Protein AF-A0A955K5Z7-F1 (afdb_monomer_lite)

Structure (mmCIF, N/CA/C/O backbone):
data_AF-A0A955K5Z7-F1
#
_entry.id   AF-A0A955K5Z7-F1
#
loop_
_atom_site.group_PDB
_atom_site.id
_atom_site.type_symbol
_atom_site.label_atom_id
_atom_site.label_alt_id
_atom_site.label_comp_id
_atom_site.label_asym_id
_atom_site.label_entity_id
_atom_site.label_seq_id
_atom_site.pdbx_PDB_ins_code
_atom_site.Cartn_x
_atom_site.Cartn_y
_atom_site.Cartn_z
_atom_site.occupancy
_atom_site.B_iso_or_equiv
_atom_site.auth_seq_id
_atom_site.auth_comp_id
_atom_site.auth_asym_id
_atom_site.auth_atom_id
_atom_site.pdbx_PDB_model_num
ATOM 1 N N . MET A 1 1 ? -12.038 36.615 -22.214 1.00 40.53 1 MET A N 1
ATOM 2 C CA . MET A 1 1 ? -11.874 35.149 -22.241 1.00 40.53 1 MET A CA 1
ATOM 3 C C . MET A 1 1 ? -12.112 34.675 -20.826 1.00 40.53 1 MET A C 1
ATOM 5 O O . MET A 1 1 ? -11.439 35.153 -19.929 1.00 40.53 1 MET A O 1
ATOM 9 N N . THR A 1 2 ? -13.172 33.904 -20.624 1.00 39.72 2 THR A N 1
ATOM 10 C CA . THR A 1 2 ? -13.676 33.518 -19.305 1.00 39.72 2 THR A CA 1
ATOM 11 C C . THR A 1 2 ? -12.870 32.323 -18.812 1.00 39.72 2 THR A C 1
ATOM 13 O O . THR A 1 2 ? -12.894 31.278 -19.457 1.00 39.72 2 THR A O 1
ATOM 16 N N . GLU A 1 3 ? -12.143 32.484 -17.707 1.00 44.56 3 GLU A N 1
ATOM 17 C CA . GLU A 1 3 ? -11.530 31.378 -16.971 1.00 44.56 3 GLU A CA 1
ATOM 18 C C . GLU A 1 3 ? -12.646 30.441 -16.497 1.00 44.56 3 GLU A C 1
ATOM 20 O O . GLU A 1 3 ? -13.414 30.755 -15.585 1.00 44.56 3 GLU A O 1
ATOM 25 N N . GLN A 1 4 ? -12.782 29.292 -17.156 1.00 41.47 4 GLN A N 1
ATOM 26 C CA . GLN A 1 4 ? -13.528 28.177 -16.597 1.00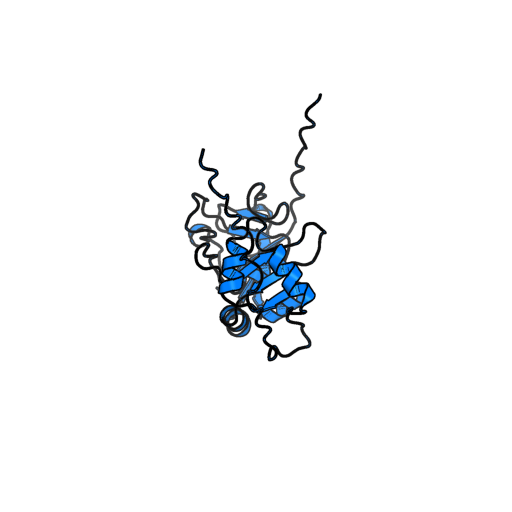 41.47 4 GLN A CA 1
ATOM 27 C C . GLN A 1 4 ? -12.695 27.620 -15.446 1.00 41.47 4 GLN A C 1
ATOM 29 O O . GLN A 1 4 ? -11.803 26.802 -15.646 1.00 41.47 4 GLN A O 1
ATOM 34 N N . SER A 1 5 ? -12.993 28.105 -14.239 1.00 43.75 5 SER A N 1
ATOM 35 C CA . SER A 1 5 ? -12.666 27.421 -12.994 1.00 43.75 5 SER A CA 1
ATOM 36 C C . SER A 1 5 ? -13.206 25.998 -13.111 1.00 43.75 5 SER A C 1
ATOM 38 O O . SER A 1 5 ? -14.422 25.778 -13.102 1.00 43.75 5 SER A O 1
ATOM 40 N N . ALA A 1 6 ? -12.308 25.040 -13.343 1.00 49.69 6 ALA A N 1
ATOM 41 C CA . ALA A 1 6 ? -12.631 23.632 -13.253 1.00 49.69 6 ALA A CA 1
ATOM 42 C C . ALA A 1 6 ? -13.044 23.389 -11.801 1.00 49.69 6 ALA A C 1
ATOM 44 O O . ALA A 1 6 ? -12.200 23.298 -10.917 1.00 49.69 6 ALA A O 1
ATOM 45 N N . LEU A 1 7 ? -14.355 23.361 -11.555 1.00 45.34 7 LEU A N 1
ATOM 46 C CA . LEU A 1 7 ? -14.942 22.842 -10.327 1.00 45.34 7 LEU A CA 1
ATOM 47 C C . LEU A 1 7 ? -14.415 21.415 -10.156 1.00 45.34 7 LEU A C 1
ATOM 49 O O . LEU A 1 7 ? -14.957 20.477 -10.745 1.00 45.34 7 LEU A O 1
ATOM 53 N N . THR A 1 8 ? -13.333 21.258 -9.396 1.00 56.91 8 THR A N 1
ATOM 54 C CA . THR A 1 8 ? -12.855 19.977 -8.890 1.00 56.91 8 THR A CA 1
ATOM 55 C C . THR A 1 8 ? -13.983 19.432 -8.031 1.00 56.91 8 THR A C 1
ATOM 57 O O . THR A 1 8 ? -14.177 19.847 -6.892 1.00 56.91 8 THR A O 1
ATOM 60 N N . ARG A 1 9 ? -14.820 18.577 -8.623 1.00 62.12 9 ARG A N 1
ATOM 61 C CA . ARG A 1 9 ? -15.840 17.853 -7.872 1.00 62.12 9 ARG A CA 1
ATOM 62 C C . ARG A 1 9 ? -15.104 17.011 -6.844 1.00 62.12 9 ARG A C 1
ATOM 64 O O . ARG A 1 9 ? -14.263 16.201 -7.227 1.00 62.12 9 ARG A O 1
ATOM 71 N N . GLU A 1 10 ? -15.408 17.228 -5.570 1.00 67.50 10 GLU A N 1
ATOM 72 C CA . GLU A 1 10 ? -14.937 16.333 -4.523 1.00 67.50 10 GLU A CA 1
ATOM 73 C C . GLU A 1 10 ? -15.390 14.905 -4.862 1.00 67.50 10 GLU A C 1
ATOM 75 O O . GLU A 1 10 ? -16.539 14.715 -5.286 1.00 67.50 10 GLU A O 1
ATOM 80 N N . PRO A 1 11 ? -14.497 13.910 -4.744 1.00 75.00 11 PRO A N 1
ATOM 81 C CA . PRO A 1 11 ? -14.857 12.525 -4.992 1.00 75.00 11 PRO A CA 1
ATOM 82 C C . PRO A 1 11 ? -15.964 12.085 -4.036 1.00 75.00 11 PRO A C 1
ATOM 84 O O . PRO A 1 11 ? -15.992 12.474 -2.866 1.00 75.00 11 PRO A O 1
ATOM 87 N N . GLU A 1 12 ? -16.867 11.238 -4.529 1.00 86.06 12 GLU A N 1
ATOM 88 C CA . GLU A 1 12 ? -17.864 10.604 -3.675 1.00 86.06 12 GLU A CA 1
ATOM 89 C C . GLU A 1 12 ? -17.157 9.7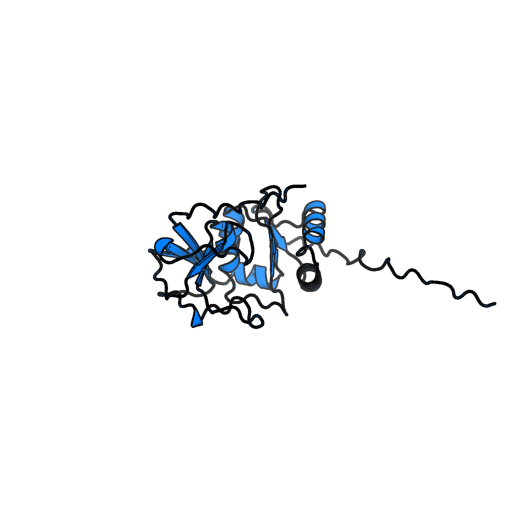62 -2.607 1.00 86.06 12 GLU A C 1
ATOM 91 O O . GLU A 1 12 ? -16.270 8.957 -2.904 1.00 86.06 12 GLU A O 1
ATOM 96 N N . LYS A 1 13 ? -17.528 9.984 -1.344 1.00 89.12 13 LYS A N 1
ATOM 97 C CA . LYS A 1 13 ? -16.904 9.307 -0.214 1.00 89.12 13 LYS A CA 1
ATOM 98 C C . LYS A 1 13 ? -17.332 7.837 -0.183 1.00 89.12 13 LYS A C 1
ATOM 100 O O . LYS A 1 13 ? -18.528 7.577 -0.056 1.00 89.12 13 LYS A O 1
ATOM 105 N N . PRO A 1 14 ? -16.393 6.879 -0.258 1.00 91.88 14 PRO A N 1
ATOM 106 C CA . PRO A 1 14 ? -16.724 5.460 -0.220 1.00 91.88 14 PRO A CA 1
ATOM 107 C C . PRO A 1 14 ? -17.244 5.077 1.167 1.00 91.88 14 PRO A C 1
ATOM 109 O O . PRO A 1 14 ? -16.908 5.717 2.161 1.00 91.88 14 PRO A O 1
ATOM 112 N N . GLU A 1 15 ? -18.025 4.005 1.275 1.00 93.81 15 GLU A N 1
ATOM 113 C CA . GLU A 1 15 ? -18.475 3.497 2.582 1.00 93.81 15 GLU A CA 1
ATOM 114 C C . GLU A 1 15 ? -17.336 2.861 3.393 1.00 93.81 15 GLU A C 1
ATOM 116 O O . GLU A 1 15 ? -17.332 2.906 4.626 1.00 93.81 15 GLU A O 1
ATOM 121 N N . ARG A 1 16 ? -16.367 2.267 2.690 1.00 95.69 16 ARG A N 1
ATOM 122 C CA . ARG A 1 16 ? -15.235 1.533 3.257 1.00 95.69 16 ARG A CA 1
ATOM 123 C C . ARG A 1 16 ? -13.919 2.054 2.718 1.00 95.69 16 ARG A C 1
ATOM 125 O O . ARG A 1 16 ? -13.830 2.467 1.564 1.00 95.69 16 ARG A O 1
ATOM 132 N N . LEU A 1 17 ? -12.911 1.996 3.575 1.00 95.75 17 LEU A N 1
ATOM 133 C CA . LEU A 1 17 ? -11.530 2.302 3.239 1.00 95.75 17 LEU A CA 1
ATOM 134 C C . LEU A 1 17 ? -10.620 1.177 3.721 1.00 95.75 17 LEU A C 1
ATOM 136 O O . LEU A 1 17 ? -10.975 0.421 4.627 1.00 95.75 17 LEU A O 1
ATOM 140 N N . PHE A 1 18 ? -9.440 1.102 3.124 1.00 95.00 18 PHE A N 1
ATOM 141 C CA . PHE A 1 18 ? -8.458 0.061 3.359 1.00 95.00 18 PHE A CA 1
ATOM 142 C C . PHE A 1 18 ? -7.086 0.659 3.635 1.00 95.00 18 PHE A C 1
ATOM 144 O O . PHE A 1 18 ? -6.697 1.655 3.026 1.00 95.00 18 PHE A O 1
ATOM 151 N N . VAL A 1 19 ? -6.331 0.019 4.518 1.00 92.31 19 VAL A N 1
ATOM 152 C CA . VAL A 1 19 ? -4.912 0.318 4.726 1.00 92.31 19 VAL A CA 1
ATOM 153 C C . VAL A 1 19 ? -4.150 -0.982 4.937 1.00 92.31 19 VAL A C 1
ATOM 155 O O . VAL A 1 19 ? -4.650 -1.896 5.595 1.00 92.31 19 VAL A O 1
ATOM 158 N N . GLY A 1 20 ? -2.971 -1.084 4.332 1.00 91.12 20 GLY A N 1
ATOM 159 C CA . GLY A 1 20 ? -2.022 -2.165 4.570 1.00 91.12 20 GLY A CA 1
ATOM 160 C C . GLY A 1 20 ? -0.975 -1.751 5.599 1.00 91.12 20 GLY A C 1
ATOM 161 O O . GLY A 1 20 ? -0.612 -0.581 5.681 1.00 91.12 20 GLY A O 1
ATOM 162 N N . SER A 1 21 ? -0.497 -2.702 6.396 1.00 88.81 21 SER A N 1
ATOM 163 C CA . SER A 1 21 ? 0.684 -2.516 7.239 1.00 88.81 21 SER A CA 1
ATOM 164 C C . SER A 1 21 ? 1.397 -3.836 7.516 1.00 88.81 21 SER A C 1
ATOM 166 O O . SER A 1 21 ? 0.768 -4.888 7.596 1.00 88.81 21 SER A O 1
ATOM 168 N N . SER A 1 22 ? 2.711 -3.771 7.724 1.00 88.75 22 SER A N 1
ATOM 169 C CA . SER A 1 22 ? 3.539 -4.906 8.154 1.00 88.75 22 SER A CA 1
ATOM 170 C C . SER A 1 22 ? 3.364 -5.292 9.630 1.00 88.75 22 SER A C 1
ATOM 172 O O . SER A 1 22 ? 3.915 -6.292 10.089 1.00 88.75 22 SER A O 1
ATOM 174 N N . GLN A 1 23 ? 2.612 -4.511 10.405 1.00 88.12 23 GLN A N 1
ATOM 175 C CA . GLN A 1 23 ? 2.419 -4.714 11.837 1.00 88.12 23 GLN A CA 1
ATOM 176 C C . GLN A 1 23 ? 0.974 -5.064 12.148 1.00 88.12 23 GLN A C 1
ATOM 178 O O . GLN A 1 23 ? 0.051 -4.524 11.542 1.00 88.12 23 GLN A O 1
ATOM 183 N N . ARG A 1 24 ? 0.778 -5.916 13.159 1.00 91.38 24 ARG A N 1
ATOM 184 C CA . ARG A 1 24 ? -0.543 -6.211 13.715 1.00 91.38 24 ARG A CA 1
ATOM 185 C C . ARG A 1 24 ? -0.902 -5.185 14.779 1.00 91.38 24 ARG A C 1
ATOM 187 O O . ARG A 1 24 ? -0.365 -5.221 15.883 1.00 91.38 24 ARG A O 1
ATOM 194 N N . LEU A 1 25 ? -1.844 -4.313 14.463 1.00 88.88 25 LEU A N 1
ATOM 195 C CA . LEU A 1 25 ? -2.249 -3.200 15.304 1.00 88.88 25 LEU A CA 1
ATOM 196 C C . LEU A 1 25 ? -3.710 -3.351 15.711 1.00 88.88 25 LEU A C 1
ATOM 198 O O . LEU A 1 25 ? -4.561 -3.735 14.914 1.00 88.88 25 LEU A O 1
ATOM 202 N N . SER A 1 26 ? -4.011 -3.034 16.966 1.00 91.25 26 SER A N 1
ATOM 203 C CA . SER A 1 26 ? -5.395 -2.928 17.438 1.00 91.25 26 SER A CA 1
ATOM 204 C C . SER A 1 26 ? -6.003 -1.553 17.162 1.00 91.25 26 SER A C 1
ATOM 206 O O . SER A 1 26 ? -7.221 -1.420 17.137 1.00 91.25 26 SER A O 1
ATOM 208 N N . LEU A 1 27 ? -5.156 -0.535 16.994 1.00 92.50 27 LEU A N 1
ATOM 209 C CA . LEU A 1 27 ? -5.518 0.856 16.745 1.00 92.50 27 LEU A CA 1
ATOM 210 C C . LEU A 1 27 ? -4.534 1.443 15.735 1.00 92.50 27 LEU A C 1
ATOM 212 O O . LEU A 1 27 ? -3.338 1.157 15.802 1.00 92.50 27 LEU A O 1
ATOM 216 N N . LEU A 1 28 ? -5.037 2.274 14.831 1.00 90.06 28 LEU A N 1
ATOM 217 C CA . LEU A 1 28 ? -4.223 3.025 13.886 1.00 90.06 28 LEU A CA 1
ATOM 218 C C . LEU A 1 28 ? -4.102 4.447 14.412 1.00 90.06 28 LEU A C 1
ATOM 220 O O . LEU A 1 28 ? -5.077 5.195 14.407 1.00 90.06 28 LEU A O 1
ATOM 224 N N . ASP A 1 29 ? -2.926 4.790 14.918 1.00 88.38 29 ASP A N 1
ATOM 225 C CA . ASP A 1 29 ? -2.667 6.095 15.511 1.00 88.38 29 ASP A CA 1
ATOM 226 C C . ASP A 1 29 ? -1.799 6.933 14.552 1.00 88.38 29 ASP A C 1
ATOM 228 O O . ASP A 1 29 ? -0.717 6.477 14.152 1.00 88.38 29 ASP A O 1
ATOM 232 N N . PRO A 1 30 ? -2.260 8.143 14.170 1.00 84.44 30 PRO A N 1
ATOM 233 C CA . PRO A 1 30 ? -1.514 9.050 13.309 1.00 84.44 30 PRO A CA 1
ATOM 234 C C . PRO A 1 30 ? -0.058 9.254 13.741 1.00 84.44 30 PRO A C 1
ATOM 236 O O . PRO A 1 30 ? 0.816 9.357 12.885 1.00 84.44 30 PRO A O 1
ATOM 239 N N . ALA A 1 31 ? 0.235 9.263 15.047 1.00 75.25 31 ALA A N 1
ATOM 240 C CA . ALA A 1 31 ? 1.578 9.487 15.584 1.00 75.25 31 ALA A CA 1
ATOM 241 C C . ALA A 1 31 ? 2.612 8.446 15.123 1.00 75.25 31 ALA A C 1
ATOM 243 O O . ALA A 1 31 ? 3.812 8.732 15.103 1.00 75.25 31 ALA A O 1
ATOM 244 N N . TYR A 1 32 ? 2.161 7.249 14.741 1.00 68.56 32 TYR A N 1
ATOM 245 C CA . TYR A 1 32 ? 3.032 6.197 14.224 1.00 68.56 32 TYR A CA 1
ATOM 246 C C . TYR A 1 32 ? 3.149 6.226 12.700 1.00 68.56 32 TYR A C 1
ATOM 248 O O . TYR A 1 32 ? 4.075 5.625 12.156 1.00 68.56 32 TYR A O 1
ATOM 256 N N . ASN A 1 33 ? 2.258 6.935 12.007 1.00 62.62 33 ASN A N 1
ATOM 257 C CA . ASN A 1 33 ? 2.183 6.944 10.555 1.00 62.62 33 ASN A CA 1
ATOM 258 C C . ASN A 1 33 ? 3.043 8.079 9.975 1.00 62.62 33 ASN A C 1
ATOM 260 O O . ASN A 1 33 ? 2.552 9.120 9.537 1.00 62.62 33 ASN A O 1
ATOM 264 N N . ARG A 1 34 ? 4.367 7.891 9.997 1.00 52.44 34 ARG A N 1
ATOM 265 C CA . ARG A 1 34 ? 5.312 8.783 9.310 1.00 52.44 34 ARG A CA 1
ATOM 266 C C . ARG A 1 34 ? 5.271 8.500 7.811 1.00 52.44 34 ARG A C 1
ATOM 268 O O . ARG A 1 34 ? 6.169 7.858 7.281 1.00 52.44 34 ARG A O 1
ATOM 275 N N . ALA A 1 35 ? 4.230 8.977 7.134 1.00 45.78 35 ALA A N 1
ATOM 276 C CA . ALA A 1 35 ? 4.093 8.782 5.693 1.00 45.78 35 ALA A CA 1
ATOM 277 C C . ALA A 1 35 ? 5.241 9.433 4.899 1.00 45.78 35 ALA A C 1
ATOM 279 O O . ALA A 1 35 ? 5.581 8.935 3.833 1.00 45.78 35 ALA A O 1
ATOM 280 N N . LYS A 1 36 ? 5.878 10.497 5.418 1.00 46.25 36 LYS A N 1
ATOM 281 C CA . LYS A 1 36 ? 7.077 11.119 4.833 1.00 46.25 36 LYS A CA 1
ATOM 282 C C . LYS A 1 36 ? 7.887 11.857 5.912 1.00 46.25 36 LYS A C 1
ATOM 284 O O . LYS A 1 36 ? 7.397 12.849 6.440 1.00 46.25 36 LYS A O 1
ATOM 289 N N . PRO A 1 37 ? 9.116 11.433 6.252 1.00 39.72 37 PRO A N 1
ATOM 290 C CA . PRO A 1 37 ? 9.912 12.064 7.314 1.00 39.72 37 PRO A CA 1
ATOM 291 C C . PRO A 1 37 ? 10.332 13.525 7.060 1.00 39.72 37 PRO A C 1
ATOM 293 O O . PRO A 1 37 ? 10.765 14.180 8.004 1.00 39.72 37 PRO A O 1
ATOM 296 N N . ASN A 1 38 ? 10.219 14.020 5.820 1.00 45.16 38 ASN A N 1
ATOM 297 C CA . ASN A 1 38 ? 10.838 15.275 5.367 1.00 45.16 38 ASN A CA 1
ATOM 298 C C . ASN A 1 38 ? 9.849 16.327 4.826 1.00 45.16 38 ASN A C 1
ATOM 300 O O . ASN A 1 38 ? 10.285 17.338 4.282 1.00 45.16 38 ASN A O 1
ATOM 304 N N . GLU A 1 39 ? 8.538 16.128 4.961 1.00 49.56 39 GLU A N 1
ATOM 305 C CA . GLU A 1 39 ? 7.559 17.182 4.671 1.00 49.56 39 GLU A CA 1
ATOM 306 C C . GLU A 1 39 ? 6.917 17.621 5.999 1.00 49.56 39 GLU A C 1
ATOM 308 O O . GLU A 1 39 ? 6.687 16.778 6.866 1.00 49.56 39 GLU A O 1
ATOM 313 N N . ASP A 1 40 ? 6.597 18.912 6.164 1.00 52.88 40 ASP A N 1
ATOM 314 C CA . ASP A 1 40 ? 5.751 19.462 7.250 1.00 52.88 40 ASP A CA 1
ATOM 315 C C . ASP A 1 40 ? 4.295 18.939 7.156 1.00 52.88 40 ASP A C 1
ATOM 317 O O . ASP A 1 40 ? 3.314 19.665 7.329 1.00 52.88 40 ASP A O 1
ATOM 321 N N . VAL A 1 41 ? 4.130 17.670 6.795 1.00 54.06 41 VAL A N 1
ATOM 322 C CA . VAL A 1 41 ? 2.854 17.002 6.628 1.00 54.06 41 VAL A CA 1
ATOM 323 C C . VAL A 1 41 ? 2.419 16.533 8.009 1.00 54.06 41 VAL A C 1
ATOM 325 O O . VAL A 1 41 ? 3.168 15.819 8.681 1.00 54.06 41 VAL A O 1
ATOM 328 N N . PRO A 1 42 ? 1.222 16.933 8.462 1.00 60.19 42 PRO A N 1
ATOM 329 C CA . PRO A 1 42 ? 0.686 16.447 9.717 1.00 60.19 42 PRO A CA 1
ATOM 330 C C . PRO A 1 42 ? 0.663 14.916 9.747 1.00 60.19 42 PRO A C 1
ATOM 332 O O . PRO A 1 42 ? 0.497 14.241 8.731 1.00 60.19 42 PRO A O 1
ATOM 335 N N . ASN A 1 43 ? 0.817 14.362 10.941 1.00 75.38 43 ASN A N 1
ATOM 336 C CA . ASN A 1 43 ? 0.629 12.940 11.170 1.00 75.38 43 ASN A CA 1
ATOM 337 C C . ASN A 1 43 ? -0.839 12.581 10.881 1.00 75.38 43 ASN A C 1
ATOM 339 O O . ASN A 1 43 ? -1.735 13.124 11.528 1.00 75.38 43 ASN A O 1
ATOM 343 N N . PHE A 1 44 ? -1.085 11.664 9.942 1.00 83.19 44 PHE A N 1
ATOM 344 C CA . PHE A 1 44 ? -2.427 11.187 9.587 1.00 83.19 44 PHE A CA 1
ATOM 345 C C . PHE A 1 44 ? -2.456 9.665 9.480 1.00 83.19 44 PHE A C 1
ATOM 347 O O . PHE A 1 44 ? -1.489 9.058 9.029 1.00 83.19 44 PHE A O 1
ATOM 354 N N . VAL A 1 45 ? -3.595 9.035 9.767 1.00 86.94 45 VAL A N 1
ATOM 355 C CA . VAL A 1 45 ? -3.883 7.692 9.240 1.00 86.94 45 VAL A CA 1
ATOM 356 C C . VAL A 1 45 ? -4.283 7.840 7.777 1.00 86.94 45 VAL A C 1
ATOM 358 O O . VAL A 1 45 ? -5.277 8.499 7.484 1.00 86.94 45 VAL A O 1
ATOM 361 N N . TYR A 1 46 ? -3.522 7.225 6.875 1.00 87.19 46 TYR A N 1
ATOM 362 C CA . TYR A 1 46 ? -3.837 7.172 5.448 1.00 87.19 46 TYR A CA 1
ATOM 363 C C . TYR A 1 46 ? -4.639 5.912 5.144 1.00 87.19 46 TYR A C 1
ATOM 365 O O . TYR A 1 46 ? -4.354 4.843 5.683 1.00 87.19 46 TYR A O 1
ATOM 373 N N . ALA A 1 47 ? -5.631 6.035 4.272 1.00 90.25 47 ALA A N 1
ATOM 374 C CA . ALA A 1 47 ? -6.413 4.913 3.788 1.00 90.25 47 ALA A CA 1
ATOM 375 C C . ALA A 1 47 ? -6.864 5.144 2.343 1.00 90.25 47 ALA A C 1
ATOM 377 O O . ALA A 1 47 ? -6.897 6.276 1.854 1.00 90.25 47 ALA A O 1
ATOM 378 N N . SER A 1 48 ? -7.225 4.058 1.666 1.00 91.12 48 SER A N 1
ATOM 379 C CA . SER A 1 48 ? -7.631 4.070 0.267 1.00 91.12 48 SER A CA 1
ATOM 380 C C . SER A 1 48 ? -8.976 3.406 0.037 1.00 91.12 48 SER A C 1
ATOM 382 O O . SER A 1 48 ? -9.328 2.446 0.716 1.00 91.12 48 SER A O 1
ATOM 384 N N . SER A 1 49 ? -9.725 3.892 -0.948 1.00 91.94 49 SER A N 1
ATOM 385 C CA . SER A 1 49 ? -10.901 3.184 -1.469 1.00 91.94 49 SER A CA 1
ATOM 386 C C . SER A 1 49 ? -10.529 1.940 -2.287 1.00 91.94 49 SER A C 1
ATOM 388 O O . SER A 1 49 ? -11.361 1.056 -2.483 1.00 91.94 49 SER A O 1
ATOM 390 N N . ASP A 1 50 ? -9.283 1.865 -2.754 1.00 91.19 50 ASP A N 1
ATOM 391 C CA . ASP A 1 50 ? -8.745 0.785 -3.571 1.00 91.19 50 ASP A CA 1
ATOM 392 C C . ASP A 1 50 ? -7.929 -0.184 -2.704 1.00 91.19 50 ASP A C 1
ATOM 394 O O . ASP A 1 50 ? -6.878 0.166 -2.157 1.00 91.19 50 ASP A O 1
ATOM 398 N N . MET A 1 51 ? -8.423 -1.418 -2.582 1.00 92.94 51 MET A N 1
ATOM 399 C CA . MET A 1 51 ? -7.781 -2.465 -1.789 1.00 92.94 51 MET A CA 1
ATOM 400 C C . MET A 1 51 ? -6.424 -2.890 -2.364 1.00 92.94 51 MET A C 1
ATOM 402 O O . MET A 1 51 ? -5.520 -3.187 -1.588 1.00 92.94 51 MET A O 1
ATOM 406 N N . GLY A 1 52 ? -6.255 -2.904 -3.691 1.00 91.38 52 GLY A N 1
ATOM 407 C CA . GLY A 1 52 ? -4.982 -3.266 -4.318 1.00 91.38 52 GLY A CA 1
ATOM 408 C C . GLY A 1 52 ? -3.902 -2.235 -4.012 1.00 91.38 52 GLY A C 1
ATOM 409 O O . GLY A 1 52 ? -2.797 -2.597 -3.617 1.00 91.38 52 GLY A O 1
ATOM 410 N N . TYR A 1 53 ? -4.265 -0.949 -4.064 1.00 89.00 53 TYR A N 1
ATOM 411 C CA . TYR A 1 53 ? -3.389 0.130 -3.605 1.00 89.00 53 TYR A CA 1
ATOM 412 C C . TYR A 1 53 ? -3.018 -0.026 -2.126 1.00 89.00 53 TYR A C 1
ATOM 414 O O . TYR A 1 53 ? -1.845 0.042 -1.777 1.00 89.00 53 TYR A O 1
ATOM 422 N N . ALA A 1 54 ? -3.999 -0.281 -1.252 1.00 91.31 54 ALA A N 1
ATOM 423 C CA . ALA A 1 54 ? -3.746 -0.463 0.177 1.00 91.31 54 ALA A CA 1
ATOM 424 C C . ALA A 1 54 ? -2.820 -1.660 0.469 1.00 91.31 54 ALA A C 1
ATOM 426 O O . ALA A 1 54 ? -1.947 -1.567 1.331 1.00 91.31 54 ALA A O 1
ATOM 427 N N . LEU A 1 55 ? -2.977 -2.768 -0.262 1.00 92.31 55 LEU A N 1
ATOM 428 C CA . LEU A 1 55 ? -2.149 -3.970 -0.124 1.00 92.31 55 LEU A CA 1
ATOM 429 C C . LEU A 1 55 ? -0.676 -3.732 -0.483 1.00 92.31 55 LEU A C 1
ATOM 431 O O . LEU A 1 55 ? 0.188 -4.380 0.109 1.00 92.31 55 LEU A O 1
ATOM 435 N N . CYS A 1 56 ? -0.365 -2.775 -1.365 1.00 89.81 56 CYS A N 1
ATOM 436 C CA . CYS A 1 56 ? 1.018 -2.385 -1.667 1.00 89.81 56 CYS A CA 1
ATOM 437 C C . CYS A 1 56 ? 1.776 -1.841 -0.445 1.00 89.81 5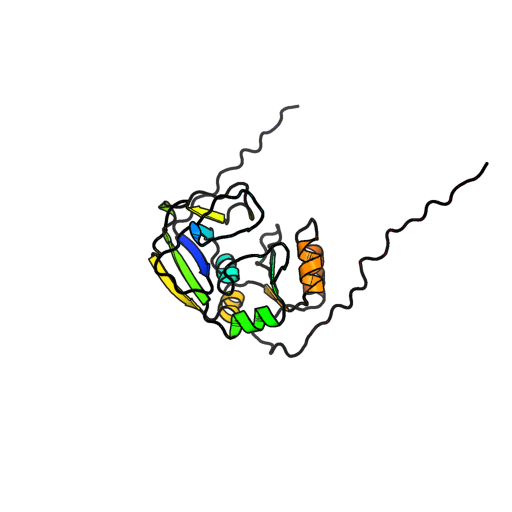6 CYS A C 1
ATOM 439 O O . CYS A 1 56 ? 2.997 -1.786 -0.473 1.00 89.81 56 CYS A O 1
ATOM 441 N N . PHE A 1 57 ? 1.083 -1.485 0.638 1.00 87.38 57 PHE A N 1
ATOM 442 C CA . PHE A 1 57 ? 1.692 -1.044 1.894 1.00 87.38 57 PHE A CA 1
ATOM 443 C C . PHE A 1 57 ? 1.659 -2.134 2.977 1.00 87.38 57 PHE A C 1
ATOM 445 O O . PHE A 1 57 ? 2.072 -1.914 4.105 1.00 87.38 57 PHE A O 1
ATOM 452 N N . ALA A 1 58 ? 1.178 -3.347 2.685 1.00 90.50 58 ALA A N 1
ATOM 453 C CA . ALA A 1 58 ? 1.069 -4.399 3.699 1.00 90.50 58 ALA A CA 1
ATOM 454 C C . ALA A 1 58 ? 2.417 -5.032 4.098 1.00 90.50 58 ALA A C 1
ATOM 456 O O . ALA A 1 58 ? 2.470 -5.768 5.078 1.00 90.50 58 ALA A O 1
ATOM 457 N N . PHE A 1 59 ? 3.503 -4.751 3.373 1.00 85.44 59 PHE A N 1
ATOM 458 C CA . PHE A 1 59 ? 4.849 -5.255 3.678 1.00 85.44 59 PHE A CA 1
ATOM 459 C C . PHE A 1 59 ? 5.806 -4.185 4.218 1.00 85.44 59 PHE A C 1
ATOM 461 O O . PHE A 1 59 ? 6.910 -4.529 4.642 1.00 8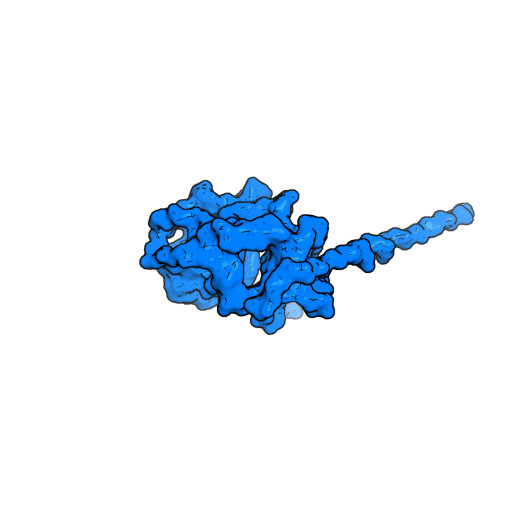5.44 59 PHE A O 1
ATOM 468 N N . ASP A 1 60 ? 5.392 -2.917 4.237 1.00 73.31 60 ASP A N 1
ATOM 469 C CA . ASP A 1 60 ? 6.213 -1.798 4.692 1.00 73.31 60 ASP A CA 1
ATOM 470 C C . ASP A 1 60 ? 5.381 -0.803 5.516 1.00 73.31 60 ASP A C 1
ATOM 472 O O . ASP A 1 60 ? 4.167 -0.721 5.388 1.00 73.31 60 ASP A O 1
ATOM 476 N N . TRP A 1 61 ? 6.025 -0.080 6.426 1.00 55.06 61 TRP A N 1
ATOM 477 C CA . TRP A 1 61 ? 5.377 0.892 7.305 1.00 55.06 61 TRP A CA 1
ATOM 478 C C . TRP A 1 61 ? 5.754 2.342 6.974 1.00 55.06 61 TRP A C 1
ATOM 480 O O . TRP A 1 61 ? 5.025 3.253 7.357 1.00 55.06 61 TRP A O 1
ATOM 490 N N . ALA A 1 62 ? 6.879 2.595 6.296 1.00 52.53 62 ALA A N 1
ATOM 491 C CA . ALA A 1 62 ? 7.366 3.959 6.102 1.00 52.53 62 ALA A CA 1
ATOM 492 C C . ALA A 1 62 ? 8.079 4.122 4.759 1.00 52.53 62 ALA A C 1
ATOM 494 O O . ALA A 1 62 ? 9.245 3.757 4.625 1.00 52.53 62 ALA A O 1
ATOM 495 N N . TYR A 1 63 ? 7.402 4.764 3.803 1.00 50.81 63 TYR A N 1
ATOM 496 C CA . TYR A 1 63 ? 8.040 5.260 2.587 1.00 50.81 63 TYR A CA 1
ATOM 497 C C . TYR A 1 63 ? 9.215 6.175 2.967 1.00 50.81 63 TYR A C 1
ATOM 499 O O . TYR A 1 63 ? 9.032 7.198 3.635 1.00 50.81 63 TYR A O 1
ATOM 507 N N . LYS A 1 64 ? 10.431 5.799 2.562 1.00 53.00 64 LYS A N 1
ATOM 508 C CA . LYS A 1 64 ? 11.642 6.608 2.727 1.00 53.00 64 LYS A CA 1
ATOM 509 C C . LYS A 1 64 ? 11.953 7.275 1.385 1.00 53.00 64 LYS A C 1
ATOM 511 O O . LYS A 1 64 ? 12.394 6.590 0.470 1.00 53.00 64 LYS A O 1
ATOM 516 N N . PRO A 1 65 ? 11.752 8.596 1.248 1.00 44.62 65 PRO A N 1
ATOM 517 C CA . PRO A 1 65 ? 12.023 9.295 -0.009 1.00 44.62 65 PRO A CA 1
ATOM 518 C C . PRO A 1 65 ? 13.478 9.157 -0.479 1.00 44.62 65 PRO A C 1
ATOM 520 O O . PRO A 1 65 ? 13.725 9.108 -1.678 1.00 44.62 65 PRO A O 1
ATOM 523 N N . ASP A 1 66 ? 14.420 9.062 0.465 1.00 49.22 66 ASP A N 1
ATOM 524 C CA . ASP A 1 66 ? 15.863 9.013 0.193 1.00 49.22 66 ASP A CA 1
ATOM 525 C C . ASP A 1 66 ? 16.382 7.585 -0.084 1.00 49.22 66 ASP A C 1
ATOM 527 O O . ASP A 1 66 ? 17.548 7.406 -0.433 1.00 49.22 66 ASP A O 1
ATOM 531 N N . ASP A 1 67 ? 15.531 6.569 0.093 1.00 54.22 67 ASP A N 1
ATOM 532 C CA . ASP A 1 67 ? 15.846 5.153 -0.116 1.00 54.22 67 ASP A CA 1
ATOM 533 C C . ASP A 1 67 ? 14.572 4.414 -0.564 1.00 54.22 67 ASP A C 1
ATOM 535 O O . ASP A 1 67 ? 13.859 3.830 0.265 1.00 54.22 67 ASP A O 1
ATOM 539 N N . PRO A 1 68 ? 14.198 4.532 -1.854 1.00 64.06 68 PRO A N 1
ATOM 540 C CA . PRO A 1 68 ? 12.960 3.961 -2.351 1.00 64.06 68 PRO A CA 1
ATOM 541 C C . PRO A 1 68 ? 13.075 2.434 -2.393 1.00 64.06 68 PRO A C 1
ATOM 543 O O . PRO A 1 68 ? 13.533 1.857 -3.373 1.00 64.06 68 PRO A O 1
ATOM 546 N N . GLU A 1 69 ? 12.604 1.770 -1.336 1.00 73.88 69 GLU A N 1
ATOM 547 C CA . GLU A 1 69 ? 12.496 0.304 -1.272 1.00 73.88 69 GLU A CA 1
ATOM 548 C C . GLU A 1 69 ? 11.484 -0.253 -2.299 1.00 73.88 69 GLU A C 1
ATOM 550 O O . GLU A 1 69 ? 11.508 -1.435 -2.646 1.00 73.88 69 GLU A O 1
ATOM 555 N N . TYR A 1 70 ? 10.583 0.602 -2.787 1.00 83.38 70 TYR A N 1
ATOM 556 C CA . TYR A 1 70 ? 9.631 0.318 -3.853 1.00 83.38 70 TYR A CA 1
ATOM 557 C C . TYR A 1 70 ? 9.188 1.614 -4.544 1.00 83.38 70 TYR A C 1
ATOM 559 O O . TYR A 1 70 ? 9.382 2.723 -4.041 1.00 83.38 70 TYR A O 1
ATOM 567 N N . GLN A 1 71 ? 8.555 1.463 -5.702 1.00 85.50 71 GLN A N 1
ATOM 568 C CA . GLN A 1 71 ? 7.861 2.519 -6.429 1.00 85.50 71 GLN A CA 1
ATOM 569 C C . GLN A 1 71 ? 6.457 2.040 -6.781 1.00 85.50 71 GLN A C 1
ATOM 571 O O . GLN A 1 71 ? 6.266 0.883 -7.145 1.00 85.50 71 GLN A O 1
ATOM 576 N N . LEU A 1 72 ? 5.469 2.929 -6.693 1.00 84.50 72 LEU A N 1
ATOM 577 C CA . LEU A 1 72 ? 4.064 2.619 -6.953 1.00 84.50 72 LEU A CA 1
ATOM 578 C C . LEU A 1 72 ? 3.488 3.655 -7.912 1.00 84.50 72 LEU A C 1
ATOM 580 O O . LEU A 1 72 ? 3.612 4.855 -7.684 1.00 84.50 72 LEU A O 1
ATOM 584 N N . SER A 1 73 ? 2.868 3.198 -8.995 1.00 83.56 73 SER A N 1
ATOM 585 C CA . SER A 1 73 ? 2.279 4.085 -9.997 1.00 83.56 73 SER A CA 1
ATOM 586 C C . SER A 1 73 ? 0.997 3.508 -10.576 1.00 83.56 73 SER A C 1
ATOM 588 O O . SER A 1 73 ? 0.780 2.296 -10.589 1.00 83.56 73 SER A O 1
ATOM 590 N N . ARG A 1 74 ? 0.147 4.389 -11.096 1.00 80.19 74 ARG A N 1
ATOM 591 C CA . ARG A 1 74 ? -1.016 4.033 -11.904 1.00 80.19 74 ARG A CA 1
ATOM 592 C C . ARG A 1 74 ? -1.086 4.971 -13.092 1.00 80.19 74 ARG A C 1
ATOM 594 O O . ARG A 1 74 ? -1.057 6.190 -12.937 1.00 80.19 74 ARG A O 1
ATOM 601 N N . PHE A 1 75 ? -1.187 4.405 -14.288 1.00 71.88 75 PHE A N 1
ATOM 602 C CA . PHE A 1 75 ? -1.344 5.204 -15.494 1.00 71.88 75 PHE A CA 1
ATOM 603 C C . PHE A 1 75 ? -2.717 5.888 -15.516 1.00 71.88 75 PHE A C 1
ATOM 605 O O . PHE A 1 75 ? -3.726 5.349 -15.055 1.00 71.88 75 PHE A O 1
ATOM 612 N N . THR A 1 76 ? -2.750 7.104 -16.061 1.00 64.81 76 THR A N 1
ATOM 613 C CA . THR A 1 76 ? -3.948 7.956 -16.142 1.00 64.81 76 THR A CA 1
ATOM 614 C C . THR A 1 76 ? -5.032 7.408 -17.074 1.00 64.81 76 THR A C 1
ATOM 616 O O . THR A 1 76 ? -6.141 7.936 -17.099 1.00 64.81 76 THR A O 1
ATOM 619 N N . ASP A 1 77 ? -4.743 6.335 -17.811 1.00 61.66 77 ASP A N 1
ATOM 620 C CA . ASP A 1 77 ? -5.684 5.611 -18.667 1.00 61.66 77 ASP A CA 1
ATOM 621 C C . ASP A 1 77 ? -6.613 4.655 -17.893 1.00 61.66 77 ASP A C 1
ATOM 623 O O . ASP A 1 77 ? -7.431 3.963 -18.497 1.00 61.66 77 ASP A O 1
ATOM 627 N N . GLY A 1 78 ? -6.523 4.631 -16.558 1.00 61.44 78 GLY A N 1
ATOM 628 C CA . GLY A 1 78 ? -7.359 3.786 -15.707 1.00 61.44 78 GLY A CA 1
ATOM 629 C C . GLY A 1 78 ? -6.847 2.353 -15.567 1.00 61.44 78 GLY A C 1
ATOM 630 O O . GLY A 1 78 ? -7.561 1.522 -15.003 1.00 61.44 78 GLY A O 1
ATOM 631 N N . GLY A 1 79 ? -5.623 2.073 -16.028 1.00 73.00 79 GLY A N 1
ATOM 632 C CA . GLY A 1 79 ? -4.974 0.770 -15.909 1.00 73.00 79 GLY A CA 1
ATOM 633 C C . GLY A 1 79 ? -4.731 0.304 -14.468 1.00 73.00 79 GLY A C 1
ATOM 634 O O . GLY A 1 79 ? -5.021 1.006 -13.493 1.00 73.00 79 GLY A O 1
ATOM 635 N N . ALA A 1 80 ? -4.198 -0.912 -14.348 1.00 84.25 80 ALA A N 1
ATOM 636 C CA . ALA A 1 80 ? -3.804 -1.512 -13.079 1.00 84.25 80 ALA A CA 1
ATOM 637 C C . ALA A 1 80 ? -2.727 -0.685 -12.355 1.00 84.25 80 ALA A C 1
ATOM 639 O O . ALA A 1 80 ? -1.921 0.013 -12.983 1.00 84.25 80 ALA A O 1
ATOM 640 N N . TRP A 1 81 ? -2.703 -0.800 -11.026 1.00 87.62 81 TRP A N 1
ATOM 641 C CA . TRP A 1 81 ? -1.560 -0.370 -10.224 1.00 87.62 81 TRP A CA 1
ATOM 642 C C . TRP A 1 81 ? -0.319 -1.162 -10.619 1.00 87.62 81 TRP A C 1
ATOM 644 O O . TRP A 1 81 ? -0.400 -2.358 -10.897 1.00 87.62 81 TRP A O 1
ATOM 654 N N . ARG A 1 82 ? 0.828 -0.491 -10.614 1.00 88.69 82 ARG A N 1
ATOM 655 C CA . ARG A 1 82 ? 2.139 -1.070 -10.879 1.00 88.69 82 ARG A CA 1
ATOM 656 C C . ARG A 1 82 ? 3.037 -0.846 -9.675 1.00 88.69 82 ARG A C 1
ATOM 658 O O . ARG A 1 82 ? 3.175 0.292 -9.235 1.00 88.69 82 ARG A O 1
ATOM 665 N N . LEU A 1 83 ? 3.626 -1.920 -9.166 1.00 89.94 83 LEU A N 1
ATOM 666 C CA . LEU A 1 83 ? 4.544 -1.923 -8.034 1.00 89.94 83 LEU A CA 1
ATOM 667 C C . LEU A 1 83 ? 5.907 -2.417 -8.515 1.00 89.94 83 LEU A C 1
ATOM 669 O O . LEU A 1 83 ? 6.068 -3.605 -8.782 1.00 89.94 83 LEU A O 1
ATOM 673 N N . ALA A 1 84 ? 6.883 -1.524 -8.630 1.00 90.12 84 ALA A N 1
ATOM 674 C CA . ALA A 1 84 ? 8.276 -1.910 -8.805 1.00 90.12 84 ALA A CA 1
ATOM 675 C C . ALA A 1 84 ? 8.922 -2.083 -7.429 1.00 90.12 84 ALA A C 1
ATOM 677 O O . ALA A 1 84 ? 8.777 -1.228 -6.557 1.00 90.12 84 ALA A O 1
ATOM 678 N N . VAL A 1 85 ? 9.617 -3.194 -7.227 1.00 89.12 85 VAL A N 1
ATOM 679 C CA . VAL A 1 85 ? 10.204 -3.563 -5.938 1.00 89.12 85 VAL A CA 1
ATOM 680 C C . VAL A 1 85 ? 11.495 -4.340 -6.161 1.00 89.12 85 VAL A C 1
ATOM 682 O O . VAL A 1 85 ? 11.643 -5.052 -7.158 1.00 89.12 85 VAL A O 1
ATOM 685 N N . ASP A 1 86 ? 12.448 -4.195 -5.247 1.00 87.50 86 ASP A N 1
ATOM 686 C CA . ASP A 1 86 ? 13.720 -4.897 -5.334 1.00 87.50 86 ASP A CA 1
ATOM 687 C C . ASP A 1 86 ? 13.618 -6.360 -4.865 1.00 87.50 86 ASP A C 1
ATOM 689 O O . ASP A 1 86 ? 12.590 -6.844 -4.376 1.00 87.50 86 ASP A O 1
ATOM 693 N N . THR A 1 87 ? 14.723 -7.098 -4.993 1.00 84.75 87 THR A N 1
ATOM 694 C CA . THR A 1 87 ? 14.771 -8.501 -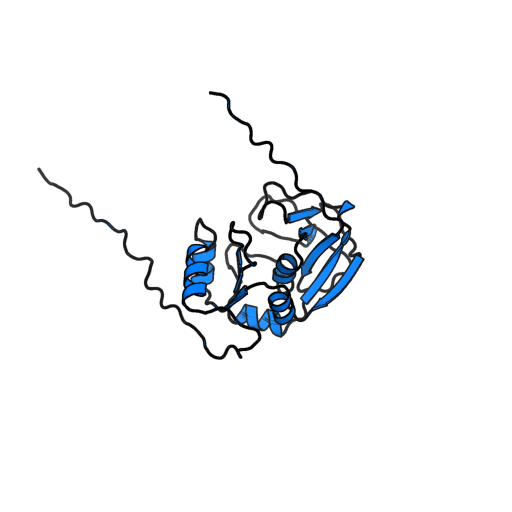4.553 1.00 84.75 87 THR A CA 1
ATOM 695 C C . THR A 1 87 ? 14.486 -8.635 -3.056 1.00 84.75 87 THR A C 1
ATOM 697 O O . THR A 1 87 ? 13.801 -9.579 -2.649 1.00 84.75 87 THR A O 1
ATOM 700 N N . GLN A 1 88 ? 14.982 -7.715 -2.221 1.00 85.00 88 GLN A N 1
ATOM 701 C CA . GLN A 1 88 ? 14.738 -7.789 -0.782 1.00 85.00 88 GLN A CA 1
ATOM 702 C C . GLN A 1 88 ? 13.276 -7.492 -0.444 1.00 85.00 88 GLN A C 1
ATOM 704 O O . GLN A 1 88 ? 12.706 -8.171 0.408 1.00 85.00 88 GLN A O 1
ATOM 709 N N . GLY A 1 89 ? 12.644 -6.541 -1.126 1.00 87.31 89 GLY A N 1
ATOM 710 C CA . GLY A 1 89 ? 11.230 -6.227 -0.982 1.00 87.31 89 GLY A CA 1
ATOM 711 C C . GLY A 1 89 ? 10.343 -7.408 -1.369 1.00 87.31 89 GLY A C 1
ATOM 712 O O . GLY A 1 89 ? 9.473 -7.783 -0.586 1.00 87.31 89 GLY A O 1
ATOM 713 N N . ILE A 1 90 ? 10.636 -8.114 -2.470 1.00 88.38 90 ILE A N 1
ATOM 714 C CA . ILE A 1 90 ? 9.942 -9.374 -2.804 1.00 88.38 90 ILE A CA 1
ATOM 715 C C . ILE A 1 90 ? 10.103 -10.417 -1.694 1.00 88.38 90 ILE A C 1
ATOM 717 O O . ILE A 1 90 ? 9.139 -11.096 -1.328 1.00 88.38 90 ILE A O 1
ATOM 721 N N . GLN A 1 91 ? 11.305 -10.562 -1.132 1.00 87.88 91 GLN A N 1
ATOM 722 C CA . GLN A 1 91 ? 11.522 -11.477 -0.011 1.00 87.88 91 GLN A CA 1
ATOM 723 C C . GLN A 1 91 ? 10.730 -11.056 1.232 1.00 87.88 91 GLN A C 1
ATOM 725 O O . GLN A 1 91 ? 10.143 -11.922 1.880 1.00 87.88 91 GLN A O 1
ATOM 730 N N . ARG A 1 92 ? 10.654 -9.756 1.547 1.00 88.94 92 ARG A N 1
ATOM 731 C CA . ARG A 1 92 ? 9.822 -9.232 2.644 1.00 88.94 92 ARG A CA 1
ATOM 732 C C . ARG A 1 92 ? 8.345 -9.540 2.411 1.00 88.94 92 ARG A C 1
ATOM 734 O O . ARG A 1 92 ? 7.710 -10.099 3.299 1.00 88.94 92 ARG A O 1
ATOM 741 N N . MET A 1 93 ? 7.827 -9.275 1.212 1.00 90.81 93 MET A N 1
ATOM 742 C CA . MET A 1 93 ? 6.432 -9.555 0.851 1.00 90.81 93 MET A CA 1
ATOM 743 C C . MET A 1 93 ? 6.059 -11.042 0.960 1.00 90.81 93 MET A C 1
ATOM 745 O O . MET A 1 93 ? 4.898 -11.362 1.204 1.00 90.81 93 MET A O 1
ATOM 749 N N . ARG A 1 94 ? 7.022 -11.952 0.763 1.00 90.12 94 ARG A N 1
ATOM 750 C CA . ARG A 1 94 ? 6.817 -13.409 0.867 1.00 90.12 94 ARG A CA 1
ATOM 751 C C . ARG A 1 94 ? 6.958 -13.951 2.282 1.00 90.12 94 ARG A C 1
ATOM 753 O O . ARG A 1 94 ? 6.253 -14.883 2.652 1.00 90.12 94 ARG A O 1
ATOM 760 N N . ASN A 1 95 ? 7.925 -13.430 3.030 1.00 87.62 95 ASN A N 1
ATOM 761 C CA . ASN A 1 95 ? 8.371 -14.045 4.279 1.00 87.62 95 ASN A CA 1
ATOM 762 C C . ASN A 1 95 ? 7.812 -13.357 5.526 1.00 87.62 95 ASN A C 1
ATOM 764 O O . ASN A 1 95 ? 7.880 -13.933 6.611 1.00 87.62 95 ASN A O 1
ATOM 768 N N . THR A 1 96 ? 7.275 -12.145 5.388 1.00 83.25 96 THR A N 1
ATOM 769 C CA . THR A 1 96 ? 6.710 -11.382 6.499 1.00 83.25 96 THR A CA 1
ATOM 770 C C . THR A 1 96 ? 5.191 -11.325 6.355 1.00 83.25 96 THR A C 1
ATOM 772 O O . THR A 1 96 ? 4.703 -10.959 5.283 1.00 83.25 96 THR A O 1
ATOM 775 N N . PRO A 1 97 ? 4.422 -11.664 7.407 1.00 87.31 97 PRO A N 1
ATOM 776 C CA . PRO A 1 97 ? 2.980 -11.479 7.375 1.00 87.31 97 PRO A CA 1
ATOM 777 C C . PRO A 1 97 ? 2.658 -9.987 7.267 1.00 87.31 97 PRO A C 1
ATOM 779 O O . PRO A 1 97 ? 3.165 -9.181 8.050 1.00 87.31 97 PRO A O 1
ATOM 782 N N . GLY A 1 98 ? 1.804 -9.633 6.311 1.00 93.31 98 GLY A N 1
ATOM 783 C CA . GLY A 1 98 ? 1.191 -8.312 6.253 1.00 93.31 98 GLY A CA 1
ATOM 784 C C . GLY A 1 98 ? -0.196 -8.321 6.873 1.00 93.31 98 GLY A C 1
ATOM 785 O O . GLY A 1 98 ? -0.785 -9.375 7.117 1.00 93.31 98 GLY A O 1
ATOM 786 N N . TYR A 1 99 ? -0.750 -7.138 7.094 1.00 94.62 99 TYR A N 1
ATOM 787 C CA . TYR A 1 99 ? -2.084 -6.956 7.647 1.00 94.62 99 TYR A CA 1
ATOM 788 C C . TYR A 1 99 ? -2.858 -5.952 6.807 1.00 94.62 99 TYR A C 1
ATOM 790 O O . TYR A 1 99 ? -2.387 -4.847 6.545 1.00 94.62 99 TYR A O 1
ATOM 798 N N . LEU A 1 100 ? -4.062 -6.344 6.405 1.00 95.88 100 LEU A N 1
ATOM 799 C CA . LEU A 1 100 ? -5.031 -5.477 5.755 1.00 95.88 100 LEU A CA 1
ATOM 800 C C . LEU A 1 100 ? -6.120 -5.110 6.762 1.00 95.88 100 LEU A C 1
ATOM 802 O O . LEU A 1 100 ? -6.698 -5.983 7.420 1.00 95.88 100 LEU A O 1
ATOM 806 N N . TYR A 1 101 ? -6.409 -3.820 6.853 1.00 95.69 101 TYR A N 1
ATOM 807 C CA . TYR A 1 101 ? -7.420 -3.260 7.737 1.00 95.69 101 TYR A CA 1
ATOM 808 C C . TYR A 1 101 ? -8.569 -2.695 6.916 1.00 95.69 101 TYR A C 1
ATOM 810 O O . TYR A 1 101 ? -8.339 -1.939 5.974 1.00 95.69 101 TYR A O 1
ATOM 818 N N . GLU A 1 102 ? -9.798 -3.024 7.302 1.00 97.50 102 GLU A N 1
ATOM 819 C CA . GLU A 1 102 ? -11.011 -2.392 6.779 1.00 97.50 102 GLU A CA 1
ATOM 820 C C . GLU A 1 102 ? -11.486 -1.332 7.771 1.00 97.50 102 GLU A C 1
ATOM 822 O O . GLU A 1 102 ? -11.603 -1.602 8.969 1.00 97.50 102 GLU A O 1
ATOM 827 N N . LEU A 1 103 ? -11.765 -0.126 7.286 1.00 96.62 103 LEU A N 1
ATOM 828 C CA . LEU A 1 103 ? -12.064 1.046 8.106 1.00 96.62 103 LEU A CA 1
ATOM 829 C C . LEU A 1 103 ? -13.439 1.628 7.747 1.00 96.62 103 LEU A C 1
ATOM 831 O O . LEU A 1 103 ? -13.858 1.595 6.586 1.00 96.62 103 LEU A O 1
ATOM 835 N N . ASP A 1 104 ? -14.137 2.193 8.740 1.00 95.88 104 ASP A N 1
ATOM 836 C CA . ASP A 1 104 ? -15.316 3.032 8.486 1.00 95.88 104 ASP A CA 1
ATOM 837 C C . ASP A 1 104 ? -14.830 4.377 7.938 1.00 95.88 104 ASP A C 1
ATOM 839 O O . ASP A 1 104 ? -14.031 5.071 8.573 1.00 95.88 104 ASP A O 1
ATOM 843 N N . SER A 1 105 ? -15.309 4.765 6.758 1.00 95.06 105 SER A N 1
ATOM 844 C CA . SER A 1 105 ? -14.850 5.995 6.126 1.00 95.06 105 SER A CA 1
ATOM 845 C C . SER A 1 105 ? -15.273 7.252 6.881 1.00 95.06 105 SER A C 1
ATOM 847 O O . SER A 1 105 ? -14.681 8.305 6.664 1.00 95.06 105 SER A O 1
ATOM 849 N N . LYS A 1 106 ? -16.269 7.200 7.778 1.00 93.81 106 LYS A N 1
ATOM 850 C CA . LYS A 1 106 ? -16.828 8.384 8.462 1.00 93.81 106 LYS A CA 1
ATOM 851 C C . LYS A 1 106 ? -15.776 9.290 9.101 1.00 93.81 106 LYS A C 1
ATOM 853 O O . LYS A 1 106 ? -15.918 10.501 8.968 1.00 93.81 106 LYS A O 1
ATOM 858 N N . GLN A 1 107 ? -14.723 8.724 9.692 1.00 91.00 107 GLN A N 1
ATOM 859 C CA . GLN A 1 107 ? -13.637 9.471 10.350 1.00 91.00 107 GLN A CA 1
ATOM 860 C C . GLN A 1 107 ? -12.633 10.109 9.376 1.00 91.00 107 GLN A C 1
ATOM 862 O O . GLN A 1 107 ? -11.787 10.895 9.785 1.00 91.00 107 GLN A O 1
ATOM 867 N N . PHE A 1 108 ? -12.727 9.798 8.084 1.00 92.38 108 PHE A N 1
ATOM 868 C CA . PHE A 1 108 ? -11.771 10.241 7.083 1.00 92.38 108 PHE A CA 1
ATOM 869 C C . PHE A 1 108 ? -12.281 11.424 6.265 1.00 92.38 108 PHE A C 1
ATOM 871 O O . PHE A 1 108 ? -13.464 11.518 5.927 1.00 92.38 108 PHE A O 1
ATOM 878 N N . ARG A 1 109 ? -11.371 12.302 5.860 1.00 90.25 109 ARG A N 1
ATOM 879 C CA . ARG A 1 109 ? -11.614 13.337 4.850 1.00 90.25 109 ARG A CA 1
ATOM 880 C C . ARG A 1 109 ? -10.814 13.037 3.591 1.00 90.25 109 ARG A C 1
ATOM 882 O O . ARG A 1 109 ? -9.792 12.356 3.658 1.00 90.25 109 ARG A O 1
ATOM 889 N N . SER A 1 110 ? -11.295 13.513 2.444 1.00 84.06 110 SER A N 1
ATOM 890 C CA . SER A 1 110 ? -10.568 13.329 1.189 1.00 84.06 110 SER A CA 1
ATOM 891 C C . SER A 1 110 ? -9.220 14.038 1.280 1.00 84.06 110 SER A C 1
ATOM 893 O O . SER A 1 110 ? -9.146 15.181 1.739 1.00 84.06 110 SER A O 1
ATOM 895 N N . ALA A 1 111 ? -8.159 13.362 0.848 1.00 75.06 111 ALA A N 1
ATOM 896 C CA . ALA A 1 111 ? -6.810 13.907 0.844 1.00 75.06 111 ALA A CA 1
ATOM 897 C C . ALA A 1 111 ? -6.547 14.782 -0.398 1.00 75.06 111 ALA A C 1
ATOM 899 O O . ALA A 1 111 ? -5.440 14.779 -0.921 1.00 75.06 111 ALA A O 1
ATOM 900 N N . VAL A 1 112 ? -7.553 15.512 -0.911 1.00 64.38 112 VAL A N 1
ATOM 901 C CA . VAL A 1 112 ? -7.417 16.345 -2.123 1.00 64.38 112 VAL A CA 1
ATOM 902 C C . VAL A 1 112 ? -6.190 17.256 -1.996 1.00 64.38 112 VAL A C 1
ATOM 904 O O . VAL A 1 112 ? -6.118 18.076 -1.084 1.00 64.38 112 VAL A O 1
ATOM 907 N N . GLY A 1 113 ? -5.233 17.105 -2.917 1.00 58.00 113 GLY A N 1
ATOM 908 C CA . GLY A 1 113 ? -3.947 17.817 -2.898 1.00 58.00 113 GLY A CA 1
ATOM 909 C C . GLY A 1 113 ? -2.754 16.983 -2.410 1.00 58.00 113 GLY A C 1
ATOM 910 O O . GLY A 1 113 ? -1.619 17.425 -2.561 1.00 58.00 113 GLY A O 1
ATOM 911 N N . HIS A 1 114 ? -2.990 15.775 -1.899 1.00 53.00 114 HIS A N 1
ATOM 912 C CA . HIS A 1 114 ? -1.971 14.787 -1.559 1.00 53.00 114 HIS A CA 1
ATOM 913 C C . HIS A 1 114 ? -2.164 13.537 -2.435 1.00 53.00 114 HIS A C 1
ATOM 915 O O . HIS A 1 114 ? -3.279 13.037 -2.569 1.00 53.00 114 HIS A O 1
ATOM 921 N N . GLY A 1 115 ? -1.081 13.090 -3.078 1.00 57.31 115 GLY A N 1
ATOM 922 C CA . GLY A 1 115 ? -1.012 11.816 -3.801 1.00 57.31 115 GLY A CA 1
ATOM 923 C C . GLY A 1 115 ? -2.007 11.645 -4.953 1.00 57.31 115 GLY A C 1
ATOM 924 O O . GLY A 1 115 ? -2.211 12.555 -5.763 1.00 57.31 115 GLY A O 1
ATOM 925 N N . THR A 1 116 ? -2.563 10.435 -5.078 1.00 61.00 116 THR A N 1
ATOM 926 C CA . THR A 1 116 ? -3.379 10.046 -6.238 1.00 61.00 116 THR A CA 1
ATOM 927 C C . THR A 1 116 ? -4.813 10.577 -6.090 1.00 61.00 116 THR A C 1
ATOM 929 O O . THR A 1 116 ? -5.528 10.165 -5.167 1.00 61.00 116 THR A O 1
ATOM 932 N N . PRO A 1 117 ? -5.287 11.475 -6.979 1.00 58.28 117 PRO A N 1
ATOM 933 C CA . PRO A 1 117 ? -6.605 12.082 -6.843 1.00 58.28 117 PRO A CA 1
ATOM 934 C C . PRO A 1 117 ? -7.708 11.017 -6.804 1.00 58.28 117 PRO A C 1
ATOM 936 O O . PRO A 1 117 ? -7.777 10.158 -7.681 1.00 58.28 117 PRO A O 1
ATOM 939 N N . ASN A 1 118 ? -8.611 11.129 -5.825 1.00 66.50 118 ASN A N 1
ATOM 940 C CA . ASN A 1 118 ? -9.822 10.309 -5.638 1.00 66.50 118 ASN A CA 1
ATOM 941 C C . ASN A 1 118 ? -9.655 8.930 -4.985 1.00 66.50 118 ASN A C 1
ATOM 943 O O . ASN A 1 118 ? -10.667 8.268 -4.743 1.00 66.50 118 ASN A O 1
ATOM 947 N N . THR A 1 119 ? -8.439 8.498 -4.657 1.00 75.62 119 THR A N 1
ATOM 948 C CA . THR A 1 119 ? -8.237 7.223 -3.947 1.00 75.62 119 THR A CA 1
ATOM 949 C C . THR A 1 119 ? -7.819 7.407 -2.501 1.00 75.62 119 THR A C 1
ATOM 951 O O . THR A 1 119 ? -8.097 6.523 -1.705 1.00 75.62 119 THR A O 1
ATOM 954 N N . GLU A 1 120 ? -7.219 8.540 -2.135 1.00 83.69 120 GLU A N 1
ATOM 955 C CA . GLU A 1 120 ? -6.614 8.741 -0.816 1.00 83.69 120 GLU A CA 1
ATOM 956 C C . GLU A 1 120 ? -7.496 9.528 0.160 1.00 83.69 120 GLU A C 1
ATOM 958 O O . GLU A 1 120 ? -8.140 10.532 -0.170 1.00 83.69 120 GLU A O 1
ATOM 963 N N . TRP A 1 121 ? -7.493 9.054 1.401 1.00 89.12 121 TRP A N 1
ATOM 964 C CA . TRP A 1 121 ? -8.301 9.548 2.503 1.00 89.12 121 TRP A CA 1
ATOM 965 C C . TRP A 1 121 ? -7.450 9.603 3.768 1.00 89.12 121 TRP A C 1
ATOM 967 O O . TRP A 1 121 ? -6.652 8.701 4.019 1.00 89.12 121 TRP A O 1
ATOM 977 N N . VAL A 1 122 ? -7.633 10.643 4.581 1.00 89.62 122 VAL A N 1
ATOM 978 C CA . VAL A 1 122 ? -6.847 10.860 5.805 1.00 89.62 122 VAL A CA 1
ATOM 979 C C . VAL A 1 122 ? -7.722 11.052 7.039 1.00 89.62 122 VAL A C 1
ATOM 981 O O . VAL A 1 122 ? -8.789 11.664 6.956 1.00 89.62 122 VAL A O 1
ATOM 984 N N . SER A 1 123 ? -7.253 10.553 8.183 1.00 90.88 123 SER A N 1
ATOM 985 C CA . SER A 1 123 ? -7.797 10.829 9.520 1.00 90.88 123 SER A CA 1
ATOM 986 C C . SER A 1 123 ? -6.716 11.435 10.415 1.00 90.88 123 SER A C 1
ATOM 988 O O . SER A 1 123 ? -5.591 10.939 10.460 1.00 90.88 123 SER A O 1
ATOM 990 N N . GLU A 1 124 ? -7.068 12.491 11.145 1.00 89.38 124 GLU A N 1
ATOM 991 C CA . GLU A 1 124 ? -6.233 13.121 12.187 1.00 89.38 124 GLU A CA 1
ATOM 992 C C . GLU A 1 124 ? -6.415 12.457 13.558 1.00 89.38 124 GLU A C 1
ATOM 994 O O . GLU A 1 124 ? -5.677 12.737 14.499 1.00 89.38 124 GLU A O 1
ATOM 999 N N . GLU A 1 125 ? -7.407 11.578 13.677 1.00 91.44 125 GLU A N 1
ATOM 1000 C CA . GLU A 1 125 ? -7.754 10.878 14.906 1.00 91.44 125 GLU A CA 1
ATOM 1001 C C . GLU A 1 125 ? -7.306 9.417 14.850 1.00 91.44 125 GLU A C 1
ATOM 1003 O O . GLU A 1 125 ? -7.126 8.840 13.772 1.00 91.44 125 GLU A O 1
ATOM 1008 N N . ILE A 1 126 ? -7.175 8.805 16.031 1.00 92.62 126 ILE A N 1
ATOM 1009 C CA . ILE A 1 126 ? -6.953 7.365 16.172 1.00 92.62 126 ILE A CA 1
ATOM 1010 C C . ILE A 1 126 ? -8.158 6.614 15.596 1.00 92.62 126 ILE A C 1
ATOM 1012 O O . ILE A 1 126 ? -9.301 6.853 15.988 1.00 92.62 126 ILE A O 1
ATOM 1016 N N . VAL A 1 127 ? -7.891 5.655 14.713 1.00 93.88 127 VAL A N 1
ATOM 1017 C CA . VAL A 1 127 ? -8.916 4.855 14.037 1.00 93.88 127 VAL A CA 1
ATOM 1018 C C . VAL A 1 127 ? -8.921 3.437 14.593 1.00 93.88 127 VAL A C 1
ATOM 1020 O O . VAL A 1 127 ? -7.877 2.797 14.735 1.00 93.88 127 VAL A O 1
ATOM 1023 N N . THR A 1 128 ? -10.115 2.924 14.888 1.00 96.19 128 THR A N 1
ATOM 1024 C CA . THR A 1 128 ? -10.311 1.507 15.217 1.00 96.19 128 THR A CA 1
ATOM 1025 C C . THR A 1 128 ? -10.723 0.756 13.951 1.00 96.19 128 THR A C 1
ATOM 1027 O O . THR A 1 128 ? -11.757 1.098 13.370 1.00 96.19 128 THR A O 1
ATOM 1030 N N . PRO A 1 129 ? -9.956 -0.254 13.507 1.00 96.44 129 PRO A N 1
ATOM 1031 C CA . PRO A 1 129 ? -10.351 -1.079 12.374 1.00 96.44 129 PRO A CA 1
ATOM 1032 C C . PRO A 1 129 ? -11.678 -1.801 12.627 1.00 96.44 129 PRO A C 1
ATOM 1034 O O . PRO A 1 129 ? -11.936 -2.290 13.726 1.00 96.44 129 PRO A O 1
ATOM 1037 N N . LEU A 1 130 ? -12.505 -1.913 11.590 1.00 97.12 130 LEU A N 1
ATOM 1038 C CA . LEU A 1 130 ? -13.710 -2.746 11.606 1.00 97.12 130 LEU A CA 1
ATOM 1039 C C . LEU A 1 130 ? -13.350 -4.227 11.548 1.00 97.12 130 LEU A C 1
ATOM 1041 O O . LEU A 1 130 ? -13.976 -5.059 12.204 1.00 97.12 130 LEU A O 1
ATOM 1045 N N . SER A 1 131 ? -12.344 -4.543 10.738 1.00 97.44 131 SER A N 1
ATOM 1046 C CA . SER A 1 131 ? -11.782 -5.874 10.608 1.00 97.44 131 SER A CA 1
ATOM 1047 C C . SER A 1 131 ? -10.282 -5.783 10.333 1.00 97.44 131 SER A C 1
ATOM 1049 O O . SER A 1 131 ? -9.777 -4.788 9.803 1.00 97.44 131 SER A O 1
ATOM 1051 N N . THR A 1 132 ? -9.567 -6.837 10.718 1.00 96.69 132 THR A N 1
ATOM 1052 C CA . THR A 1 132 ? -8.146 -7.018 10.422 1.00 96.69 132 THR A CA 1
ATOM 1053 C C . THR A 1 132 ? -7.949 -8.423 9.895 1.00 96.69 132 THR A C 1
ATOM 1055 O O . THR A 1 132 ? -8.408 -9.392 10.509 1.00 96.69 132 THR A O 1
ATOM 1058 N N . ARG A 1 133 ? -7.234 -8.535 8.781 1.00 96.19 133 ARG A N 1
ATOM 1059 C CA . ARG A 1 133 ? -6.892 -9.809 8.159 1.00 96.19 133 ARG A CA 1
ATOM 1060 C C . ARG A 1 133 ? -5.391 -9.874 7.927 1.00 96.19 133 ARG A C 1
ATOM 1062 O O . ARG A 1 133 ? -4.816 -8.954 7.359 1.00 96.19 133 ARG A O 1
ATOM 1069 N N . GLU A 1 134 ? -4.776 -10.962 8.369 1.00 96.94 134 GLU A N 1
ATOM 1070 C CA . GLU A 1 134 ? -3.398 -11.289 8.003 1.00 96.94 134 GLU A CA 1
ATOM 1071 C C . GLU A 1 134 ? -3.360 -11.752 6.541 1.00 96.94 134 GLU A C 1
ATOM 1073 O O . GLU A 1 134 ? -4.249 -12.484 6.096 1.00 96.94 134 GLU A O 1
ATOM 1078 N N . VAL A 1 135 ? -2.361 -11.297 5.791 1.00 95.31 135 VAL A N 1
ATOM 1079 C CA . VAL A 1 135 ? -2.238 -11.518 4.349 1.00 95.31 135 VAL A CA 1
ATOM 1080 C C . VAL A 1 135 ? -0.844 -12.018 3.980 1.00 95.31 135 VAL A C 1
ATOM 1082 O O . VAL A 1 135 ? 0.162 -11.557 4.521 1.00 95.31 135 VAL A O 1
ATOM 1085 N N . ASN A 1 136 ? -0.790 -12.929 3.004 1.00 94.38 136 ASN A N 1
ATOM 1086 C CA . ASN A 1 136 ? 0.425 -13.155 2.227 1.00 94.38 136 ASN A CA 1
ATOM 1087 C C . ASN A 1 136 ? 0.513 -12.026 1.199 1.00 94.38 136 ASN A C 1
ATOM 1089 O O . ASN A 1 136 ? -0.283 -11.977 0.259 1.00 94.38 136 ASN A O 1
ATOM 1093 N N . VAL A 1 137 ? 1.423 -11.081 1.432 1.00 93.06 137 VAL A N 1
ATOM 1094 C CA . VAL A 1 137 ? 1.373 -9.778 0.766 1.00 93.06 137 VAL A CA 1
ATOM 1095 C C . VAL A 1 137 ? 1.547 -9.908 -0.739 1.00 93.06 137 VAL A C 1
ATOM 1097 O O . VAL A 1 137 ? 0.742 -9.356 -1.480 1.00 93.06 137 VAL A O 1
ATOM 1100 N N . LEU A 1 138 ? 2.554 -10.654 -1.204 1.00 92.94 138 LEU A N 1
ATOM 1101 C CA . LEU A 1 138 ? 2.813 -10.772 -2.641 1.00 92.94 138 LEU A CA 1
ATOM 1102 C C . LEU A 1 138 ? 1.634 -11.413 -3.381 1.00 92.94 138 LEU A C 1
ATOM 1104 O O . LEU A 1 138 ? 1.206 -10.900 -4.415 1.00 92.94 138 LEU A O 1
ATOM 1108 N N . ASP A 1 139 ? 1.100 -12.504 -2.837 1.00 93.19 139 ASP A N 1
ATOM 1109 C CA . ASP A 1 139 ? 0.009 -13.245 -3.470 1.00 93.19 139 ASP A CA 1
ATOM 1110 C C . ASP A 1 139 ? -1.266 -12.396 -3.557 1.00 93.19 139 ASP A C 1
ATOM 1112 O O . ASP A 1 139 ? -1.914 -12.352 -4.602 1.00 93.19 139 ASP A O 1
ATOM 1116 N N . GLU A 1 140 ? -1.600 -11.671 -2.489 1.00 94.94 140 GLU A N 1
ATOM 1117 C CA . GLU A 1 140 ? -2.792 -10.817 -2.419 1.00 94.94 140 GLU A CA 1
ATOM 1118 C C . GLU A 1 140 ? -2.653 -9.554 -3.276 1.00 94.94 140 GLU A C 1
ATOM 1120 O O . GLU A 1 140 ? -3.605 -9.169 -3.956 1.00 94.94 140 GLU A O 1
ATOM 1125 N N . VAL A 1 141 ? -1.462 -8.943 -3.316 1.00 92.88 141 VAL A N 1
ATOM 1126 C CA . VAL A 1 141 ? -1.156 -7.828 -4.225 1.00 92.88 141 VAL A CA 1
ATOM 1127 C C . VAL A 1 141 ? -1.390 -8.268 -5.672 1.00 92.88 141 VAL A C 1
ATOM 1129 O O . VAL A 1 141 ? -2.191 -7.649 -6.373 1.00 92.88 141 VAL A O 1
ATOM 1132 N N . MET A 1 142 ? -0.801 -9.385 -6.108 1.00 92.19 142 MET A N 1
ATOM 1133 C CA . MET A 1 142 ? -1.012 -9.894 -7.469 1.00 92.19 142 MET A CA 1
ATOM 1134 C C . MET A 1 142 ? -2.475 -10.289 -7.725 1.00 92.19 142 MET A C 1
ATOM 1136 O O . MET A 1 142 ? -3.017 -10.002 -8.790 1.00 92.19 142 MET A O 1
ATOM 1140 N N . ALA A 1 143 ? -3.144 -10.927 -6.758 1.00 92.81 143 ALA A N 1
ATOM 1141 C CA . ALA A 1 143 ? -4.551 -11.318 -6.879 1.00 92.81 143 ALA A CA 1
ATOM 1142 C C . ALA A 1 143 ? -5.506 -10.116 -6.966 1.00 92.81 143 ALA A C 1
ATOM 1144 O O . ALA A 1 143 ? -6.571 -10.226 -7.573 1.00 92.81 143 ALA A O 1
ATOM 1145 N N . SER A 1 144 ? -5.119 -8.962 -6.414 1.00 91.06 144 SER A N 1
ATOM 1146 C CA . SER A 1 144 ? -5.861 -7.704 -6.550 1.00 91.06 144 SER A CA 1
ATOM 1147 C C . SER A 1 144 ? -5.714 -7.043 -7.931 1.00 91.06 144 SER A C 1
ATOM 1149 O O . SER A 1 144 ? -6.356 -6.030 -8.202 1.00 91.06 144 SER A O 1
ATOM 1151 N N . GLY A 1 145 ? -4.900 -7.626 -8.820 1.00 90.69 145 GLY A N 1
ATOM 1152 C CA . GLY A 1 145 ? -4.647 -7.122 -10.168 1.00 90.69 145 GLY A CA 1
ATOM 1153 C C . GLY A 1 145 ? -3.509 -6.106 -10.253 1.00 90.69 145 GLY A C 1
ATOM 1154 O O . GLY A 1 145 ? -3.318 -5.521 -11.316 1.00 90.69 145 GLY A O 1
ATOM 1155 N N . VAL A 1 146 ? -2.753 -5.892 -9.170 1.00 90.75 146 VAL A N 1
ATOM 1156 C CA . VAL A 1 146 ? -1.526 -5.084 -9.197 1.00 90.75 146 VAL A CA 1
ATOM 1157 C C . VAL A 1 146 ? -0.463 -5.825 -10.012 1.00 90.75 146 VAL A C 1
ATOM 1159 O O . VAL A 1 146 ? -0.190 -7.003 -9.779 1.00 90.75 146 VAL A O 1
ATOM 1162 N N . GLN A 1 147 ? 0.164 -5.122 -10.949 1.00 91.06 147 GLN A N 1
ATOM 1163 C CA . GLN A 1 147 ? 1.307 -5.618 -11.710 1.00 91.06 147 GLN A CA 1
ATOM 1164 C C . GLN A 1 147 ? 2.581 -5.391 -10.897 1.00 91.06 147 GLN A C 1
ATOM 1166 O O . GLN A 1 147 ? 2.929 -4.250 -10.596 1.00 91.06 147 GLN A O 1
ATOM 1171 N N . VAL A 1 148 ? 3.270 -6.465 -10.519 1.00 90.25 148 VAL A N 1
ATOM 1172 C CA . VAL A 1 148 ? 4.488 -6.385 -9.702 1.00 90.25 148 VAL A CA 1
ATOM 1173 C C . VAL A 1 148 ? 5.704 -6.598 -10.592 1.00 90.25 148 VAL A C 1
ATOM 1175 O O . VAL A 1 148 ? 5.757 -7.577 -11.329 1.00 90.25 148 VAL A O 1
ATOM 1178 N N . TYR A 1 149 ? 6.692 -5.715 -10.511 1.00 90.62 149 TYR A N 1
ATOM 1179 C CA . TYR A 1 149 ? 7.934 -5.788 -11.276 1.00 90.62 149 TYR A CA 1
ATOM 1180 C C . TYR A 1 149 ? 9.100 -5.962 -10.313 1.00 90.62 149 TYR A C 1
ATOM 1182 O O . TYR A 1 149 ? 9.267 -5.164 -9.388 1.00 90.62 149 TYR A O 1
ATOM 1190 N N . LEU A 1 150 ? 9.909 -6.995 -10.543 1.00 88.19 150 LEU A N 1
ATOM 1191 C CA . LEU A 1 150 ? 11.192 -7.132 -9.865 1.00 88.19 150 LEU A CA 1
ATOM 1192 C C . LEU A 1 150 ? 12.208 -6.242 -10.574 1.00 88.19 150 LEU A C 1
ATOM 1194 O O . LEU A 1 150 ? 12.389 -6.351 -11.784 1.00 88.19 150 LEU A O 1
ATOM 1198 N N . THR A 1 151 ? 12.877 -5.390 -9.815 1.00 86.69 151 THR A N 1
ATOM 1199 C CA . THR A 1 151 ? 13.883 -4.471 -10.338 1.00 86.69 151 THR A CA 1
ATOM 1200 C C . THR A 1 151 ? 15.092 -4.397 -9.400 1.00 86.69 151 THR A C 1
ATOM 1202 O O . THR A 1 151 ? 15.130 -5.076 -8.371 1.00 86.69 151 THR A O 1
ATOM 1205 N N . ASP A 1 152 ? 16.100 -3.608 -9.754 1.00 85.06 152 ASP A N 1
ATOM 1206 C CA . ASP A 1 152 ? 17.215 -3.286 -8.866 1.00 85.06 152 ASP A CA 1
ATOM 1207 C C . ASP A 1 152 ? 17.068 -1.890 -8.237 1.00 85.06 152 ASP A C 1
ATOM 1209 O O . ASP A 1 152 ? 16.253 -1.060 -8.650 1.00 85.06 152 ASP A O 1
ATOM 1213 N N . GLU A 1 153 ? 17.872 -1.637 -7.204 1.00 83.19 153 GLU A N 1
ATOM 1214 C CA . GLU A 1 153 ? 17.889 -0.370 -6.467 1.00 83.19 153 GLU A CA 1
ATOM 1215 C C . GLU A 1 153 ? 18.214 0.828 -7.375 1.00 83.19 153 GLU A C 1
ATOM 1217 O O . GLU A 1 153 ? 17.708 1.929 -7.155 1.00 83.19 153 GLU A O 1
ATOM 1222 N N . SER A 1 154 ? 19.027 0.629 -8.420 1.00 84.12 154 SER A N 1
ATOM 1223 C CA . SER A 1 154 ? 19.414 1.711 -9.329 1.00 84.12 154 SER A CA 1
ATOM 1224 C C . SER A 1 154 ? 18.227 2.197 -10.158 1.00 84.12 154 SER A C 1
ATOM 1226 O O . SER A 1 154 ? 18.022 3.405 -10.290 1.00 84.12 154 SER A O 1
ATOM 1228 N N . ILE A 1 155 ? 17.387 1.273 -10.626 1.00 84.69 155 ILE A N 1
ATOM 1229 C CA . ILE A 1 155 ? 16.151 1.587 -11.339 1.00 84.69 155 ILE A CA 1
ATOM 1230 C C . ILE A 1 155 ? 15.126 2.201 -10.382 1.00 84.69 155 ILE A C 1
ATOM 1232 O O . ILE A 1 155 ? 14.501 3.193 -10.746 1.00 84.69 155 ILE A O 1
ATOM 1236 N N . LEU A 1 156 ? 14.967 1.681 -9.156 1.00 86.19 156 LEU A N 1
ATOM 1237 C CA . LEU A 1 156 ? 14.056 2.285 -8.168 1.00 86.19 156 LEU A CA 1
ATOM 1238 C C . LEU A 1 156 ? 14.433 3.730 -7.850 1.00 86.19 156 LEU A C 1
ATOM 1240 O O . LEU A 1 156 ? 13.557 4.595 -7.797 1.00 86.19 156 LEU A O 1
ATOM 1244 N N . ARG A 1 157 ? 15.731 4.005 -7.689 1.00 84.19 157 ARG A N 1
ATOM 1245 C CA . ARG A 1 157 ? 16.236 5.362 -7.479 1.00 84.19 157 ARG A CA 1
ATOM 1246 C C . ARG A 1 157 ? 15.970 6.250 -8.691 1.00 84.19 157 ARG A C 1
ATOM 1248 O O . ARG A 1 157 ? 15.415 7.330 -8.526 1.00 84.19 157 ARG A O 1
ATOM 1255 N N . ALA A 1 158 ? 16.265 5.769 -9.899 1.00 84.50 158 ALA A N 1
ATOM 1256 C CA . ALA A 1 158 ? 15.978 6.508 -11.128 1.00 84.50 158 ALA A CA 1
ATOM 1257 C C . ALA A 1 158 ? 14.478 6.820 -11.283 1.00 84.50 158 ALA A C 1
ATOM 1259 O O . ALA A 1 158 ? 14.110 7.920 -11.680 1.00 84.50 158 ALA A O 1
ATOM 1260 N N . MET A 1 159 ? 13.601 5.879 -10.925 1.00 85.94 159 MET A N 1
ATOM 1261 C CA . MET A 1 159 ? 12.149 6.070 -10.935 1.00 85.94 159 MET A CA 1
ATOM 1262 C C . MET A 1 159 ? 11.676 7.095 -9.898 1.00 85.94 159 MET A C 1
ATOM 1264 O O . MET A 1 159 ? 10.778 7.879 -10.200 1.00 85.94 159 MET A O 1
ATOM 1268 N N . ALA A 1 160 ? 12.269 7.097 -8.701 1.00 81.12 160 ALA A N 1
ATOM 1269 C CA . ALA A 1 160 ? 11.957 8.058 -7.645 1.00 81.12 160 ALA A CA 1
ATOM 1270 C C . ALA A 1 160 ? 12.389 9.489 -8.006 1.00 81.12 160 ALA A C 1
ATOM 1272 O O . ALA A 1 160 ? 11.710 10.450 -7.648 1.00 81.12 160 ALA A O 1
ATOM 1273 N N . GLU A 1 161 ? 13.509 9.620 -8.722 1.00 82.75 161 GLU A N 1
ATOM 1274 C CA . GLU A 1 161 ? 14.056 10.895 -9.199 1.00 82.75 161 GLU A CA 1
ATOM 1275 C C . GLU A 1 161 ? 13.391 11.390 -10.502 1.00 82.75 161 GLU A C 1
ATOM 1277 O O . GLU A 1 161 ? 13.513 12.569 -10.844 1.00 82.75 161 GLU A O 1
ATOM 1282 N N . ASP A 1 162 ? 12.669 10.524 -11.228 1.00 79.62 162 ASP A N 1
ATOM 1283 C CA . ASP A 1 162 ? 11.965 10.873 -12.468 1.00 79.62 162 ASP A CA 1
ATOM 1284 C C . ASP A 1 162 ? 10.792 11.836 -12.169 1.00 79.62 162 ASP A C 1
ATOM 1286 O O . ASP A 1 162 ? 9.873 11.484 -11.420 1.00 79.62 162 ASP A O 1
ATOM 1290 N N . PRO A 1 163 ? 10.743 13.031 -12.795 1.00 77.38 163 PRO A N 1
ATOM 1291 C CA . PRO A 1 163 ? 9.629 13.975 -12.661 1.00 77.38 163 PRO A CA 1
ATOM 1292 C C . PRO A 1 163 ? 8.254 13.411 -13.054 1.00 77.38 163 PRO A C 1
ATOM 1294 O O . PRO A 1 163 ? 7.227 14.004 -12.731 1.00 77.38 163 PRO A O 1
ATOM 1297 N N . GLN A 1 164 ? 8.221 12.297 -13.788 1.00 74.19 164 GLN A N 1
ATOM 1298 C CA . GLN A 1 164 ? 7.016 11.558 -14.161 1.00 74.19 164 GLN A CA 1
ATOM 1299 C C . GLN A 1 164 ? 6.775 10.329 -13.270 1.00 74.19 164 GLN A C 1
ATOM 1301 O O . GLN A 1 164 ? 6.006 9.447 -13.654 1.00 74.19 164 GLN A O 1
ATOM 1306 N N . HIS A 1 165 ? 7.419 10.246 -12.102 1.00 70.56 165 HIS A N 1
ATOM 1307 C CA . HIS A 1 165 ? 7.271 9.152 -11.135 1.00 70.56 165 HIS A CA 1
ATOM 1308 C C . HIS A 1 165 ? 7.518 7.768 -11.759 1.00 70.56 165 HIS A C 1
ATOM 1310 O O . HIS A 1 165 ? 6.708 6.844 -11.644 1.00 70.56 165 HIS A O 1
ATOM 1316 N N . GLY A 1 166 ? 8.614 7.654 -12.513 1.00 76.69 166 GLY A N 1
ATOM 1317 C CA . GLY A 1 166 ? 9.056 6.410 -13.143 1.00 76.69 166 GLY A CA 1
ATOM 1318 C C . GLY A 1 166 ? 8.152 5.901 -14.269 1.00 76.69 166 GLY A C 1
ATOM 1319 O O . GLY A 1 166 ? 8.264 4.739 -14.663 1.00 76.69 166 GLY A O 1
ATOM 1320 N N . PHE A 1 167 ? 7.247 6.729 -14.806 1.00 80.44 167 PHE A N 1
ATOM 1321 C CA . PHE A 1 167 ? 6.325 6.340 -15.882 1.00 80.44 167 PHE A CA 1
ATOM 1322 C C . PHE A 1 167 ? 7.051 5.757 -17.104 1.00 80.44 167 PHE A C 1
ATOM 1324 O O . PHE A 1 167 ? 6.606 4.770 -17.698 1.00 80.44 167 PHE A O 1
ATOM 1331 N N . SER A 1 168 ? 8.181 6.362 -17.474 1.00 79.94 168 SER A N 1
ATOM 1332 C CA . SER A 1 168 ? 9.028 5.917 -18.581 1.00 79.94 168 SER A CA 1
ATOM 1333 C C . SER A 1 168 ? 9.612 4.517 -18.330 1.00 79.94 168 SER A C 1
ATOM 1335 O O . SER A 1 168 ? 9.522 3.650 -19.204 1.00 79.94 168 SER A O 1
ATOM 1337 N N . ALA A 1 169 ? 10.103 4.264 -17.115 1.00 83.81 169 ALA A N 1
ATOM 1338 C CA . ALA A 1 169 ? 10.639 2.975 -16.689 1.00 83.81 169 ALA A CA 1
ATOM 1339 C C . ALA A 1 169 ? 9.565 1.877 -16.684 1.00 83.81 169 ALA A C 1
ATOM 1341 O O . ALA A 1 169 ? 9.799 0.792 -17.211 1.00 83.81 169 ALA A O 1
ATOM 1342 N N . TYR A 1 170 ? 8.352 2.162 -16.194 1.00 84.50 170 TYR A N 1
ATOM 1343 C CA . TYR A 1 170 ? 7.251 1.191 -16.242 1.00 84.50 170 TYR A CA 1
ATOM 1344 C C . TYR A 1 170 ? 6.906 0.756 -17.668 1.00 84.50 170 TYR A C 1
ATOM 1346 O O . TYR A 1 170 ? 6.655 -0.423 -17.905 1.00 84.50 170 TYR A O 1
ATOM 1354 N N . ARG A 1 171 ? 6.941 1.675 -18.643 1.00 82.25 171 ARG A N 1
ATOM 1355 C CA . ARG A 1 171 ? 6.730 1.310 -20.052 1.00 82.25 171 ARG A CA 1
ATOM 1356 C C . ARG A 1 171 ? 7.825 0.397 -20.594 1.00 82.25 171 ARG A C 1
ATOM 1358 O O . ARG A 1 171 ? 7.520 -0.487 -21.389 1.00 82.25 171 ARG A O 1
ATOM 1365 N N . GLN A 1 172 ? 9.075 0.610 -20.196 1.00 82.88 172 GLN A N 1
ATOM 1366 C CA . GLN A 1 172 ? 10.181 -0.262 -20.596 1.00 82.88 172 GLN A CA 1
ATOM 1367 C C . GLN A 1 172 ? 10.038 -1.648 -19.960 1.00 82.88 172 GLN A C 1
ATOM 1369 O O . GLN A 1 172 ? 10.135 -2.650 -20.664 1.00 82.88 172 GLN A O 1
ATOM 1374 N N . LEU A 1 173 ? 9.715 -1.706 -18.664 1.00 82.56 173 LEU A N 1
ATOM 1375 C CA . LEU A 1 173 ? 9.452 -2.950 -17.937 1.00 82.56 173 LEU A CA 1
ATOM 1376 C C . LEU A 1 173 ? 8.296 -3.755 -18.560 1.00 82.56 173 LEU A C 1
ATOM 1378 O O . LEU A 1 173 ? 8.402 -4.976 -18.693 1.00 82.56 173 LEU A O 1
ATOM 1382 N N . ASP A 1 174 ? 7.234 -3.075 -19.007 1.00 80.94 174 ASP A N 1
ATOM 1383 C CA . ASP A 1 174 ? 6.126 -3.680 -19.761 1.00 80.94 174 ASP A CA 1
ATOM 1384 C C . ASP A 1 174 ? 6.595 -4.277 -21.099 1.00 80.94 174 ASP A C 1
ATOM 1386 O O . ASP A 1 174 ? 6.192 -5.382 -21.463 1.00 80.94 174 ASP A O 1
ATOM 1390 N N . GLN A 1 175 ? 7.469 -3.579 -21.832 1.00 79.94 175 GLN A N 1
ATOM 1391 C CA . GLN A 1 175 ? 7.973 -4.038 -23.133 1.00 79.94 175 GLN A CA 1
ATOM 1392 C C . GLN A 1 175 ? 8.868 -5.274 -23.030 1.00 79.94 175 GLN A C 1
ATOM 1394 O O . GLN A 1 175 ? 8.841 -6.117 -23.928 1.00 79.94 175 GLN A O 1
ATOM 1399 N N . VAL A 1 176 ? 9.648 -5.391 -21.954 1.00 77.19 176 VAL A N 1
ATOM 1400 C CA . VAL A 1 176 ? 10.549 -6.535 -21.739 1.00 77.19 176 VAL A CA 1
ATOM 1401 C C . VAL A 1 176 ? 9.894 -7.687 -20.975 1.00 77.19 176 VAL A C 1
ATOM 1403 O O . VAL A 1 176 ? 10.540 -8.705 -20.746 1.00 77.19 176 VAL A O 1
ATOM 1406 N N . GLY A 1 177 ? 8.621 -7.551 -20.586 1.00 73.50 177 GLY A N 1
ATOM 1407 C CA . GLY A 1 177 ? 7.886 -8.600 -19.880 1.00 73.50 177 GLY A CA 1
ATOM 1408 C C . GLY A 1 177 ? 8.413 -8.882 -18.471 1.00 73.50 177 GLY A C 1
ATOM 1409 O O . GLY A 1 177 ? 8.321 -10.012 -18.009 1.00 73.50 177 GLY A O 1
ATOM 1410 N N . ALA A 1 178 ? 8.948 -7.874 -17.773 1.00 77.12 178 ALA A N 1
ATOM 1411 C CA . ALA A 1 178 ? 9.517 -8.028 -16.425 1.00 77.12 178 ALA A CA 1
ATOM 1412 C C . ALA A 1 178 ? 8.462 -8.153 -15.301 1.00 77.12 178 ALA A C 1
ATOM 1414 O O . ALA A 1 178 ? 8.804 -8.162 -14.116 1.00 77.12 178 ALA A O 1
ATOM 1415 N N . CYS A 1 179 ? 7.173 -8.215 -15.651 1.00 81.38 179 CYS A N 1
ATOM 1416 C CA . CYS A 1 179 ? 6.090 -8.390 -14.690 1.00 81.38 179 CYS A CA 1
ATOM 1417 C C . CYS A 1 179 ? 6.117 -9.811 -14.115 1.00 81.38 179 CYS A C 1
ATOM 1419 O O . CYS A 1 179 ? 6.109 -10.798 -14.850 1.00 81.38 179 CYS A O 1
ATOM 1421 N N . ILE A 1 180 ? 6.083 -9.919 -12.790 1.00 81.81 180 ILE A N 1
ATOM 1422 C CA . ILE A 1 180 ? 5.940 -11.188 -12.084 1.00 81.81 180 ILE A CA 1
ATOM 1423 C C . ILE A 1 180 ? 4.519 -11.696 -12.334 1.00 81.81 180 ILE A C 1
ATOM 1425 O O . ILE A 1 180 ? 3.543 -11.132 -11.839 1.00 81.81 180 ILE A O 1
ATOM 1429 N N . ASN A 1 181 ? 4.396 -12.765 -13.114 1.00 67.44 181 ASN A N 1
ATOM 1430 C CA . ASN A 1 181 ? 3.120 -13.432 -13.343 1.00 67.44 181 ASN A CA 1
ATOM 1431 C C . ASN A 1 181 ? 2.887 -14.513 -12.282 1.00 67.44 181 ASN A C 1
ATOM 1433 O O . ASN A 1 181 ? 3.815 -15.222 -11.893 1.00 67.44 181 ASN A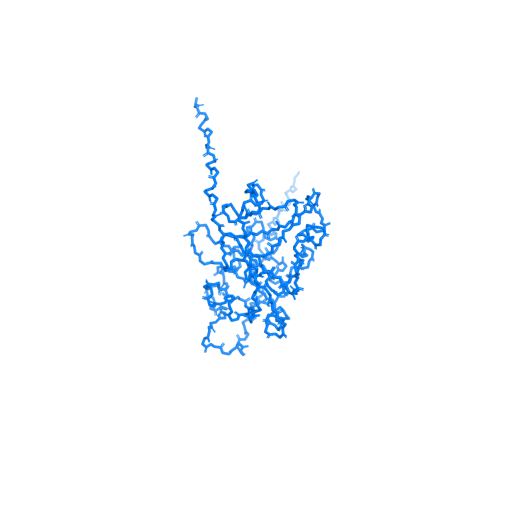 O 1
ATOM 1437 N N . GLN A 1 182 ? 1.626 -14.725 -11.887 1.00 53.00 182 GLN A N 1
ATOM 1438 C CA . GLN A 1 182 ? 1.233 -15.795 -10.950 1.00 53.00 182 GLN A CA 1
ATOM 1439 C C . GLN A 1 182 ? 1.682 -17.205 -11.397 1.00 53.00 182 GLN A C 1
ATOM 1441 O O . GLN A 1 182 ? 1.728 -18.126 -10.584 1.00 53.00 182 GLN A O 1
ATOM 1446 N N . SER A 1 183 ? 2.001 -17.392 -12.683 1.00 41.78 183 SER A N 1
ATOM 1447 C CA . SER A 1 183 ? 2.379 -18.674 -13.285 1.00 41.78 183 SER A CA 1
ATOM 1448 C C . SER A 1 183 ? 3.885 -18.933 -13.384 1.00 41.78 183 SER A C 1
ATOM 1450 O O . SER A 1 183 ? 4.267 -20.049 -13.733 1.00 41.78 183 SER A O 1
ATOM 1452 N N . GLU A 1 184 ? 4.747 -17.953 -13.102 1.00 45.75 184 GLU A N 1
ATOM 1453 C CA . GLU A 1 184 ? 6.191 -18.082 -13.324 1.00 45.75 184 GLU A CA 1
ATOM 1454 C C . GLU A 1 184 ? 6.957 -17.969 -12.004 1.00 45.75 184 GLU A C 1
ATOM 1456 O O . GLU A 1 184 ? 6.864 -16.990 -11.264 1.00 45.75 184 GLU A O 1
ATOM 1461 N N . LYS A 1 185 ? 7.734 -19.009 -11.681 1.00 39.50 185 LYS A N 1
ATOM 1462 C CA . LYS A 1 185 ? 8.744 -18.906 -10.625 1.00 39.50 185 LYS A CA 1
ATOM 1463 C C . LYS A 1 185 ? 9.717 -17.794 -11.036 1.00 39.50 185 LYS A C 1
ATOM 1465 O O . LYS A 1 185 ? 10.206 -17.853 -12.163 1.00 39.50 185 LYS A O 1
ATOM 1470 N N . PRO A 1 186 ? 10.038 -16.820 -10.167 1.00 47.09 186 PRO A N 1
ATOM 1471 C CA . PRO A 1 186 ? 10.877 -15.676 -10.524 1.00 47.09 186 PRO A CA 1
ATOM 1472 C C . PRO A 1 186 ? 12.361 -16.070 -10.533 1.00 47.09 186 PRO A C 1
ATOM 1474 O O . PRO A 1 186 ? 13.167 -15.538 -9.777 1.00 47.09 186 PRO A O 1
ATOM 1477 N N . GLU A 1 187 ? 12.715 -17.066 -11.340 1.00 46.19 187 GLU A N 1
ATOM 1478 C CA . GLU A 1 187 ? 14.100 -17.491 -11.555 1.00 46.19 187 GLU A CA 1
ATOM 1479 C C . GLU A 1 187 ? 14.719 -16.808 -12.789 1.00 46.19 187 GLU A C 1
ATOM 1481 O O . GLU A 1 187 ? 15.927 -16.893 -12.990 1.00 46.19 187 GLU A O 1
ATOM 1486 N N . SER A 1 188 ? 13.934 -16.074 -13.588 1.00 42.31 188 SER A N 1
ATOM 1487 C CA . SER A 1 188 ? 14.426 -15.286 -14.723 1.00 42.31 188 SER A CA 1
ATOM 1488 C C . SER A 1 188 ? 14.470 -13.796 -14.381 1.00 42.31 188 SER A C 1
ATOM 1490 O O . SER A 1 188 ? 13.511 -13.055 -14.587 1.00 42.31 188 SER A O 1
ATOM 1492 N N . TYR A 1 189 ? 15.603 -13.377 -13.826 1.00 47.09 189 TYR A N 1
ATOM 1493 C CA . TYR A 1 189 ? 15.966 -11.980 -13.606 1.00 47.09 189 TYR A CA 1
ATOM 1494 C C . TYR A 1 189 ? 16.191 -11.285 -14.958 1.00 47.09 189 TYR A C 1
ATOM 1496 O O . TYR A 1 189 ? 16.974 -11.776 -15.773 1.00 47.09 189 TYR A O 1
ATOM 1504 N N . VAL A 1 190 ? 15.539 -10.147 -15.199 1.00 46.47 190 VAL A N 1
ATOM 1505 C CA . VAL A 1 190 ? 15.867 -9.259 -16.323 1.00 46.47 190 VAL A CA 1
ATOM 1506 C C . VAL A 1 190 ? 16.673 -8.101 -15.749 1.00 46.47 190 VAL A C 1
ATOM 1508 O O . VAL A 1 190 ? 16.115 -7.194 -15.142 1.00 46.47 190 VAL A O 1
ATOM 1511 N N . SER A 1 191 ? 17.996 -8.151 -15.907 1.00 44.34 191 SER A N 1
ATOM 1512 C CA . SER A 1 191 ? 18.843 -6.984 -15.661 1.00 44.34 191 SER A CA 1
ATOM 1513 C C . SER A 1 191 ? 18.663 -6.054 -16.856 1.00 44.34 191 SER A C 1
ATOM 1515 O O . SER A 1 191 ? 19.111 -6.382 -17.954 1.00 44.34 191 SER A O 1
ATOM 1517 N N . LEU A 1 192 ? 17.972 -4.929 -16.677 1.00 46.59 192 LEU A N 1
ATOM 1518 C CA . LEU A 1 192 ? 18.011 -3.856 -17.666 1.00 46.59 192 LEU A CA 1
ATOM 1519 C C . LEU A 1 192 ? 19.381 -3.191 -17.528 1.00 46.59 192 LEU A C 1
ATOM 1521 O O . LEU A 1 192 ? 19.612 -2.420 -16.601 1.00 46.59 192 LEU A O 1
ATOM 1525 N N . GLU A 1 193 ? 20.324 -3.539 -18.403 1.00 39.03 193 GLU A N 1
ATOM 1526 C CA . GLU A 1 193 ? 21.552 -2.757 -18.527 1.00 39.03 193 GLU A CA 1
ATOM 1527 C C . GLU A 1 193 ? 21.152 -1.317 -18.875 1.00 39.03 193 GLU A C 1
ATOM 1529 O O . GLU A 1 193 ? 20.422 -1.068 -19.836 1.00 39.03 193 GLU A O 1
ATOM 1534 N N . ALA A 1 194 ? 21.560 -0.378 -18.022 1.00 40.03 194 ALA A N 1
ATOM 1535 C CA . ALA A 1 194 ? 21.230 1.035 -18.102 1.00 40.03 194 ALA A CA 1
ATOM 1536 C C . ALA A 1 194 ? 21.888 1.698 -19.328 1.00 40.03 194 ALA A C 1
ATOM 1538 O O . ALA A 1 194 ? 22.859 2.438 -19.204 1.00 40.03 194 ALA A O 1
ATOM 1539 N N . GLU A 1 195 ? 21.355 1.459 -20.523 1.00 40.56 195 GLU A N 1
ATOM 1540 C CA . GLU A 1 195 ? 21.749 2.143 -21.758 1.00 40.56 195 GLU A CA 1
ATOM 1541 C C . GLU A 1 195 ? 20.639 3.087 -22.240 1.00 40.56 195 GLU A C 1
ATOM 1543 O O . GLU A 1 195 ? 20.112 2.929 -23.335 1.00 40.56 195 GLU A O 1
ATOM 1548 N N . ALA A 1 196 ? 20.241 4.081 -21.435 1.00 38.62 196 ALA A N 1
ATOM 1549 C CA . ALA A 1 196 ? 19.389 5.170 -21.938 1.00 38.62 196 ALA A CA 1
ATOM 1550 C C . ALA A 1 196 ? 19.341 6.421 -21.036 1.00 38.62 196 ALA A C 1
ATOM 1552 O O . ALA A 1 196 ? 18.257 6.908 -20.744 1.00 38.62 196 ALA A O 1
ATOM 1553 N N . CYS A 1 197 ? 20.475 6.982 -20.598 1.00 36.44 197 CYS A N 1
ATOM 1554 C CA . CYS A 1 197 ? 20.472 8.319 -19.966 1.00 36.44 197 CYS A CA 1
ATOM 1555 C C . CYS A 1 197 ? 21.737 9.159 -20.234 1.00 36.44 197 CYS A C 1
ATOM 1557 O O . CYS A 1 197 ? 22.081 10.031 -19.440 1.00 36.44 197 CYS A O 1
ATOM 1559 N N . SER A 1 198 ? 22.441 8.946 -21.353 1.00 37.81 198 SER A N 1
ATOM 1560 C CA . SER A 1 198 ? 23.649 9.723 -21.681 1.00 37.81 198 SER A CA 1
ATOM 1561 C C . SER A 1 198 ? 23.674 10.279 -23.106 1.00 37.81 198 SER A C 1
ATOM 1563 O O . SER A 1 198 ? 24.675 10.134 -23.794 1.00 37.81 198 SER A O 1
ATOM 1565 N N . GLU A 1 199 ? 22.621 10.962 -23.557 1.00 42.00 199 GLU A N 1
ATOM 1566 C CA . GLU A 1 199 ? 22.711 11.818 -24.754 1.00 42.00 199 GLU A CA 1
ATOM 1567 C C . GLU A 1 199 ? 21.934 13.132 -24.581 1.00 42.00 199 GLU A C 1
ATOM 1569 O O . GLU A 1 199 ? 20.900 13.361 -25.197 1.00 42.00 199 GLU A O 1
ATOM 1574 N N . SER A 1 200 ? 22.459 14.046 -23.758 1.00 41.59 200 SER A N 1
ATOM 1575 C CA . SER A 1 200 ? 22.249 15.489 -23.972 1.00 41.59 200 SER A CA 1
ATOM 1576 C C . SER A 1 200 ? 23.361 16.337 -23.334 1.00 41.59 200 SER A C 1
ATOM 1578 O O . SER A 1 200 ? 23.121 17.183 -22.477 1.00 41.59 200 SER A O 1
ATOM 1580 N N . SER A 1 201 ? 24.608 16.127 -23.757 1.00 39.44 201 SER A N 1
ATOM 1581 C CA . SER A 1 201 ? 25.679 17.121 -23.592 1.00 39.44 201 SER A CA 1
ATOM 1582 C C . SER A 1 201 ? 26.046 17.646 -24.977 1.00 39.44 201 SER A C 1
ATOM 1584 O O . SER A 1 201 ? 27.022 17.236 -25.602 1.00 39.44 201 SER A O 1
ATOM 1586 N N . GLY A 1 202 ? 25.179 18.510 -25.506 1.00 37.78 202 GLY A N 1
ATOM 1587 C CA . GLY A 1 202 ? 25.474 19.299 -26.693 1.00 37.78 202 GLY A CA 1
ATOM 1588 C C . GLY A 1 202 ? 26.511 20.357 -26.337 1.00 37.78 202 GLY A C 1
ATOM 1589 O O . GLY A 1 202 ? 26.177 21.402 -25.784 1.00 37.78 202 GLY A O 1
ATOM 1590 N N . ALA A 1 203 ? 27.775 20.073 -26.634 1.00 37.50 203 ALA A N 1
ATOM 1591 C CA . ALA A 1 203 ? 28.853 21.045 -26.576 1.00 37.50 203 ALA A CA 1
ATOM 1592 C C . ALA A 1 203 ? 28.568 22.211 -27.541 1.00 37.50 203 ALA A C 1
ATOM 1594 O O . ALA A 1 203 ? 28.474 22.020 -28.753 1.00 37.50 203 ALA A O 1
ATOM 1595 N N . HIS A 1 204 ? 28.471 23.430 -27.010 1.00 42.84 204 HIS A N 1
ATOM 1596 C CA . HIS A 1 204 ? 28.596 24.650 -27.804 1.00 42.84 204 HIS A CA 1
ATOM 1597 C C . HIS A 1 204 ? 30.081 24.881 -28.134 1.00 42.84 204 HIS A C 1
ATOM 1599 O O . HIS A 1 204 ? 30.882 25.032 -27.208 1.00 42.84 204 HIS A O 1
ATOM 1605 N N . PRO A 1 205 ? 30.487 24.948 -29.415 1.00 47.88 205 PRO A N 1
ATOM 1606 C CA . PRO A 1 205 ? 31.820 25.410 -29.759 1.00 47.88 205 PRO A CA 1
ATOM 1607 C C . PRO A 1 205 ? 31.882 26.937 -29.635 1.00 47.88 205 PRO A C 1
ATOM 1609 O O . PRO A 1 205 ? 31.096 27.665 -30.242 1.00 47.88 205 PRO A O 1
ATOM 1612 N N . ASN A 1 206 ? 32.848 27.413 -28.848 1.00 43.50 206 ASN A N 1
ATOM 1613 C CA . ASN A 1 206 ? 33.277 28.807 -28.823 1.00 43.50 206 ASN A CA 1
ATOM 1614 C C . ASN A 1 206 ? 33.689 29.252 -30.233 1.00 43.50 206 ASN A C 1
ATOM 1616 O O . ASN A 1 206 ? 34.626 28.699 -30.811 1.00 43.50 206 ASN A O 1
ATOM 1620 N N . ALA A 1 207 ? 33.030 30.283 -30.758 1.00 47.41 207 ALA A N 1
ATOM 1621 C CA . ALA A 1 207 ? 33.526 31.046 -31.893 1.00 47.41 207 ALA A CA 1
ATOM 1622 C C . ALA A 1 207 ? 34.372 32.210 -31.362 1.00 47.41 207 ALA A C 1
ATOM 1624 O O . ALA A 1 207 ? 33.856 33.135 -30.736 1.00 47.41 207 ALA A O 1
ATOM 1625 N N . SER A 1 208 ? 35.681 32.141 -31.595 1.00 50.38 208 SER A N 1
ATOM 1626 C CA . SER A 1 208 ? 36.583 33.284 -31.487 1.00 50.38 208 SER A CA 1
ATOM 1627 C C . SER A 1 208 ? 36.463 34.153 -32.737 1.00 50.38 208 SER A C 1
ATOM 1629 O O . SER A 1 208 ? 36.652 33.651 -33.844 1.00 50.38 208 SER A O 1
ATOM 1631 N N . THR A 1 209 ? 36.228 35.449 -32.538 1.00 57.34 209 THR A N 1
ATOM 1632 C CA . THR A 1 209 ? 36.746 36.544 -33.377 1.00 57.34 209 THR A CA 1
ATOM 1633 C C . THR A 1 209 ? 36.877 37.789 -32.524 1.00 57.34 209 THR A C 1
ATOM 1635 O O . THR A 1 209 ? 35.952 38.024 -31.716 1.00 57.34 209 THR A O 1
#

Radius of gyration: 19.79 Å; chains: 1; bounding box: 55×55×51 Å

pLDDT: mean 75.26, std 19.12, range [36.44, 97.5]

Secondary structure (DSSP, 8-state):
--------PPPPPPSEEEEEESS--SSB-GGG--S-TTS-PPP-EEEES-HHHHHTTTT-S---TTS-SEEEEE-TTS--EEEEE-HHHHHHHHHS-EEEEEEEGGG-EE-TTSSSTTTEEEESS-B--SEEEEE-HHHHHHHTTPEEEE--HHHHHHHHHSTTTTHHHHHHHHHTT-B--TTS-S---------SS-----PPPP---

Sequence (209 aa):
MTEQSALTREPEKPERLFVGSSQRLSLLDPAYNRAKPNEDVPNFVYASSDMGYALCFAFDWAYKPDDPEYQLSRFTDGGAWRLAVDTQGIQRMRNTPGYLYELDSKQFRSAVGHGTPNTEWVSEEIVTPLSTREVNVLDEVMASGVQVYLTDESILRAMAEDPQHGFSAYRQLDQVGACINQSEKPESYVSLEAEACSESSGAHPNAST

Foldseek 3Di:
DDPPPPPPPAADQDQKWKAKALDDDQKDALVQQCQEPPDPDGRWDKTWPQHLVRLLHQLDRYQYLVQGQWAWDDDPVRAAIEIEHEPVSVVSLQPGKGKMFMFGRPQWDQPVVDPDGRTMIIHNGMTGTPDMDTDSSVVVSVVSVYFYAYAHRVLSNVQSVDPVNSPVVVVVCVVVVRTDDPPDDPPDDDHPPPPPDPPDPPDDDDDDD